Protein AF-A0A2H6GQE4-F1 (afdb_monomer)

Sequence (240 aa):
MAFDYALDNLGIHYINGFMGVHNRCFRPEVYDYDLYYPGQSVTGKVHRAEKVLKYYKMHGSLSWLSTKPDFSNTYGIKEIPLNNEFKASTDNELMIYPCVSKKSFALDLPYSELFRQFSQAINQPQSVLFCIGYSFYDEHINDIIKQALSIPSFTLFIVNYSSVIEKKSSIEELKALGDKRIIVLNQTDAEESTFTGFVSNVLPDLYEEEENESIIRTMQELYPKEDTETMNNNPEPEVQ

Nearest PDB structures (foldseek):
  8uae-assembly1_J  TM=7.235E-01  e=1.311E-11  Escherichia coli
  8uaf-assembly1_F  TM=7.138E-01  e=1.492E-11  Escherichia coli
  8sub-assembly1_C  TM=6.755E-01  e=2.351E-11  Escherichia coli
  8yhx-assembly1_L  TM=7.766E-01  e=2.597E-10  Staphylococcus aureus
  8uae-assembly1_B  TM=7.072E-01  e=1.448E-10  Escherichia coli

Secondary structure (DSSP, 8-state):
-HHHHHHHHTT-EEE-SEE-SSSEEE-GGGGG---B-TT--TTS-PPBPSSEEE---TT--TTEEE----SS-TT-EEE----TT----TT-EE-----GGGGGGGSSTTHHHHHHHHHHHHTSTT-EEEEES-----HHHHHHHHHHTTSTT-EEEEE---SS--TTSHHHHHHHT--TTEEE--TT-HHHHSHHHIIIIISPP-HHHHHHHHHHHHHHHHSPPP-TTS----PPPPP-

Solvent-accessible surface area (backbone atoms only — not comparable to full-atom values): 14656 Å² total; per-residue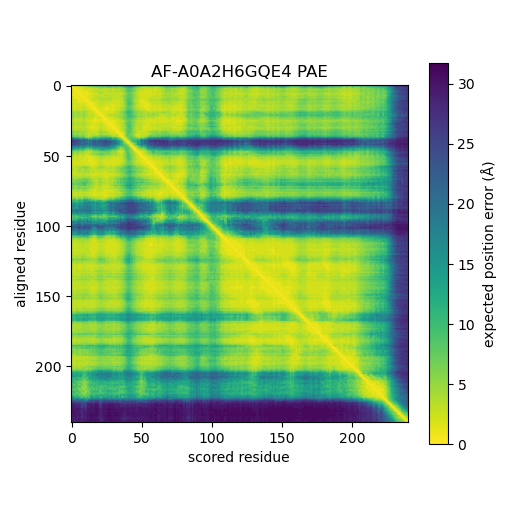 (Å²): 101,74,65,58,54,51,33,61,76,69,68,39,51,66,39,60,28,56,47,66,86,91,64,22,21,54,39,74,70,48,62,77,60,82,61,61,58,88,85,84,43,99,76,78,60,83,47,65,48,78,61,62,48,79,46,80,59,69,51,49,36,96,39,27,33,41,42,80,60,43,96,88,29,76,74,13,35,34,54,51,85,89,55,97,79,75,73,87,47,101,74,42,46,78,40,68,62,74,53,90,92,48,63,78,58,44,69,33,86,69,38,38,56,43,54,50,49,51,47,57,62,54,63,39,83,71,26,72,48,78,40,72,76,61,75,70,80,52,64,72,63,46,51,50,53,59,55,32,63,72,40,89,56,33,33,42,37,39,30,41,55,37,98,66,86,55,84,85,35,60,63,48,55,59,58,71,67,70,48,88,47,56,43,70,51,59,30,74,37,59,61,55,8,28,74,67,20,24,57,74,70,66,50,78,86,64,70,67,59,63,53,49,53,53,49,51,52,51,49,46,70,76,56,64,79,78,79,88,81,80,87,85,84,80,84,83,82,86,86,131

Mean predicted aligned error: 10.17 Å

Radius of gyration: 24.13 Å; Cα contacts (8 Å, |Δi|>4): 302; chains: 1; bounding box: 76×60×52 Å

Structure (mmCIF, N/CA/C/O backbone):
data_AF-A0A2H6GQE4-F1
#
_entry.id   AF-A0A2H6GQE4-F1
#
loop_
_atom_site.group_PDB
_atom_site.id
_atom_site.type_symbol
_atom_site.label_atom_id
_atom_site.label_alt_id
_atom_site.label_comp_id
_atom_site.label_asym_id
_atom_site.label_entity_id
_atom_site.label_seq_id
_atom_site.pdbx_PDB_ins_code
_atom_site.Cartn_x
_atom_site.Cartn_y
_atom_site.Cartn_z
_atom_site.occupancy
_atom_site.B_iso_or_equiv
_atom_site.auth_seq_id
_atom_site.auth_comp_id
_atom_site.auth_asym_id
_atom_site.auth_atom_id
_atom_site.pdbx_PDB_model_num
ATOM 1 N N . MET A 1 1 ? 12.208 -2.939 1.419 1.00 70.06 1 MET A N 1
ATOM 2 C CA . MET A 1 1 ? 13.288 -3.946 1.421 1.00 70.06 1 MET A CA 1
ATOM 3 C C . MET A 1 1 ? 12.828 -5.264 2.005 1.00 70.06 1 MET A C 1
ATOM 5 O O . MET A 1 1 ? 12.832 -6.224 1.263 1.00 70.06 1 MET A O 1
ATOM 9 N N . ALA A 1 2 ? 12.414 -5.337 3.277 1.00 83.19 2 ALA A N 1
ATOM 10 C CA . ALA A 1 2 ? 11.949 -6.605 3.859 1.00 83.19 2 ALA A CA 1
ATOM 11 C C . ALA A 1 2 ? 10.827 -7.257 3.029 1.00 83.19 2 ALA A C 1
ATOM 13 O O . ALA A 1 2 ? 10.927 -8.426 2.683 1.00 83.19 2 ALA A O 1
ATOM 14 N N . PHE A 1 3 ? 9.829 -6.464 2.622 1.00 88.69 3 PHE A N 1
ATOM 15 C CA . PHE A 1 3 ? 8.779 -6.933 1.721 1.00 88.69 3 PHE A CA 1
ATOM 16 C C . PHE A 1 3 ? 9.315 -7.319 0.340 1.00 88.69 3 PHE A C 1
ATOM 18 O O . PHE A 1 3 ? 8.985 -8.395 -0.119 1.00 88.69 3 PHE A O 1
ATOM 25 N N . ASP A 1 4 ? 10.177 -6.515 -0.295 1.00 87.62 4 ASP A N 1
ATOM 26 C CA . ASP A 1 4 ? 10.761 -6.862 -1.604 1.00 87.62 4 ASP A CA 1
ATOM 27 C C . ASP A 1 4 ? 11.439 -8.249 -1.572 1.00 87.62 4 ASP A C 1
ATOM 29 O O . ASP A 1 4 ? 11.095 -9.116 -2.366 1.00 87.62 4 ASP A O 1
ATOM 33 N N . TYR A 1 5 ? 12.304 -8.499 -0.579 1.00 88.44 5 TYR A N 1
ATOM 34 C CA . TYR A 1 5 ? 12.968 -9.797 -0.407 1.00 88.44 5 TYR A CA 1
ATOM 35 C C . TYR A 1 5 ? 11.995 -10.935 -0.088 1.00 88.44 5 TYR A C 1
ATOM 37 O O . TYR A 1 5 ? 12.178 -12.049 -0.569 1.00 88.44 5 TYR A O 1
ATOM 45 N N . ALA A 1 6 ? 10.968 -10.683 0.727 1.00 90.88 6 ALA A N 1
ATOM 46 C CA . ALA A 1 6 ? 9.956 -11.690 1.024 1.00 90.88 6 ALA A CA 1
ATOM 47 C C . ALA A 1 6 ? 9.161 -12.072 -0.234 1.00 90.88 6 ALA A C 1
ATOM 49 O O . ALA A 1 6 ? 8.945 -13.252 -0.480 1.00 90.88 6 ALA A O 1
ATOM 50 N N . LEU A 1 7 ? 8.776 -11.089 -1.053 1.00 91.38 7 LEU A N 1
ATOM 51 C CA . LEU A 1 7 ? 8.065 -11.322 -2.309 1.00 91.38 7 LEU A CA 1
ATOM 52 C C . LEU A 1 7 ? 8.925 -12.098 -3.309 1.00 91.38 7 LEU A C 1
ATOM 54 O O . LEU A 1 7 ? 8.426 -13.049 -3.907 1.00 91.38 7 LEU A O 1
ATOM 58 N N . ASP A 1 8 ? 10.210 -11.753 -3.422 1.00 88.38 8 ASP A N 1
ATOM 59 C CA . ASP A 1 8 ? 11.170 -12.491 -4.249 1.00 88.38 8 ASP A CA 1
ATOM 60 C C . ASP A 1 8 ? 11.311 -13.950 -3.781 1.00 88.38 8 ASP A C 1
ATOM 62 O O . ASP A 1 8 ? 11.215 -14.873 -4.591 1.00 88.38 8 ASP A O 1
ATOM 66 N N . ASN A 1 9 ? 11.468 -14.178 -2.473 1.00 89.25 9 ASN A N 1
ATOM 67 C CA . ASN A 1 9 ? 11.613 -15.522 -1.900 1.00 89.25 9 ASN A CA 1
ATOM 68 C C . ASN A 1 9 ? 10.347 -16.380 -2.048 1.00 89.25 9 ASN A C 1
ATOM 70 O O . ASN A 1 9 ? 10.445 -17.597 -2.182 1.00 89.25 9 ASN A O 1
ATOM 74 N N . LEU A 1 10 ? 9.168 -15.756 -2.026 1.00 88.62 10 LEU A N 1
ATOM 75 C CA . LEU A 1 10 ? 7.877 -16.426 -2.199 1.00 88.62 10 LEU A CA 1
ATOM 76 C C . LEU A 1 10 ? 7.487 -16.608 -3.677 1.00 88.62 10 LEU A C 1
ATOM 78 O O . LEU A 1 10 ? 6.444 -17.199 -3.965 1.00 88.62 10 LEU A O 1
ATOM 82 N N . GLY A 1 11 ? 8.293 -16.099 -4.616 1.00 89.31 11 GLY A N 1
ATOM 83 C CA . GLY A 1 11 ? 7.996 -16.145 -6.049 1.00 89.31 11 GLY A CA 1
ATOM 84 C C . GLY A 1 11 ? 6.765 -15.322 -6.439 1.00 89.31 11 GLY A C 1
ATOM 85 O O . GLY A 1 11 ? 6.084 -15.653 -7.408 1.00 89.31 11 GLY A O 1
ATOM 86 N N . ILE A 1 12 ? 6.449 -14.273 -5.677 1.00 91.19 12 ILE A N 1
ATOM 87 C CA . ILE A 1 12 ? 5.289 -13.417 -5.920 1.00 91.19 12 ILE A CA 1
ATOM 88 C C . ILE A 1 12 ? 5.647 -12.366 -6.970 1.00 91.19 12 ILE A C 1
ATOM 90 O O . ILE A 1 12 ? 6.560 -11.558 -6.800 1.00 91.19 12 ILE A O 1
ATOM 94 N N . HIS A 1 13 ? 4.867 -12.317 -8.044 1.00 90.75 13 HIS A N 1
ATOM 95 C CA . HIS A 1 13 ? 4.991 -11.292 -9.067 1.00 90.75 13 HIS A CA 1
ATOM 96 C C . HIS A 1 13 ? 4.400 -9.974 -8.572 1.00 90.75 13 HIS A C 1
ATOM 98 O O . HIS A 1 13 ? 3.183 -9.808 -8.502 1.00 90.75 13 HIS A O 1
ATOM 104 N N . TYR A 1 14 ? 5.252 -9.001 -8.260 1.00 92.12 14 TYR A N 1
ATOM 105 C CA . TYR A 1 14 ? 4.790 -7.695 -7.810 1.00 92.12 14 TYR A CA 1
ATOM 106 C C . TYR A 1 14 ? 4.987 -6.589 -8.852 1.00 92.12 14 TYR A C 1
ATOM 108 O O . TYR A 1 14 ? 6.031 -6.450 -9.491 1.00 92.12 14 TYR A O 1
ATOM 116 N N . ILE A 1 15 ? 3.958 -5.761 -8.996 1.00 93.50 15 ILE A N 1
ATOM 117 C CA . ILE A 1 15 ? 3.904 -4.610 -9.894 1.00 93.50 15 ILE A CA 1
ATOM 118 C C . ILE A 1 15 ? 4.129 -3.351 -9.054 1.00 93.50 15 ILE A C 1
ATOM 120 O O . ILE A 1 15 ? 3.230 -2.917 -8.336 1.00 93.50 15 ILE A O 1
ATOM 124 N N . ASN A 1 16 ? 5.330 -2.769 -9.124 1.00 92.62 16 ASN A N 1
ATOM 125 C CA . ASN A 1 16 ? 5.735 -1.613 -8.309 1.00 92.62 16 ASN A CA 1
ATOM 126 C C . ASN A 1 16 ? 5.945 -0.310 -9.100 1.00 92.62 16 ASN A C 1
ATOM 128 O O . ASN A 1 16 ? 6.636 0.594 -8.631 1.00 92.62 16 ASN A O 1
ATOM 132 N N . GLY A 1 17 ? 5.410 -0.228 -10.321 1.00 92.44 17 GLY A N 1
ATOM 133 C CA . GLY A 1 17 ? 5.542 0.956 -11.177 1.00 92.44 17 GLY A CA 1
ATOM 134 C C . GLY A 1 17 ? 6.897 1.105 -11.869 1.00 92.44 17 GLY A C 1
ATOM 135 O O . GLY A 1 17 ? 7.128 2.119 -12.520 1.00 92.44 17 GLY A O 1
ATOM 136 N N . PHE A 1 18 ? 7.795 0.121 -11.759 1.00 92.56 18 PHE A N 1
ATOM 137 C CA . PHE A 1 18 ? 9.045 0.082 -12.517 1.00 92.56 18 PHE A CA 1
ATOM 138 C C . PHE A 1 18 ? 9.014 -1.029 -13.560 1.00 92.56 18 PHE A C 1
ATOM 140 O O . PHE A 1 18 ? 8.629 -2.164 -13.277 1.00 92.56 18 PHE A O 1
ATOM 147 N N . MET A 1 19 ? 9.467 -0.705 -14.770 1.00 91.44 19 MET A N 1
ATOM 148 C CA . MET A 1 19 ? 9.554 -1.644 -15.885 1.00 91.44 19 MET A CA 1
ATOM 149 C C . MET A 1 19 ? 10.998 -1.848 -16.320 1.00 91.44 19 MET A C 1
ATOM 151 O O . MET A 1 19 ? 11.772 -0.896 -16.394 1.00 91.44 19 MET A O 1
ATOM 155 N N . GLY A 1 20 ? 11.321 -3.084 -16.689 1.00 88.00 20 GLY A N 1
ATOM 156 C CA . GLY A 1 20 ? 12.636 -3.487 -17.172 1.00 88.00 20 GLY A CA 1
ATOM 157 C C . GLY A 1 20 ? 13.266 -4.545 -16.273 1.00 88.00 20 GLY A C 1
ATOM 158 O O . GLY A 1 20 ? 12.878 -4.717 -15.120 1.00 88.00 20 GLY A O 1
ATOM 159 N N . VAL A 1 21 ? 14.238 -5.268 -16.823 1.00 86.31 21 VAL A N 1
ATOM 160 C CA . VAL A 1 21 ? 15.020 -6.261 -16.071 1.00 86.31 21 VAL A CA 1
ATOM 161 C C . VAL A 1 21 ? 16.349 -5.646 -15.637 1.00 86.31 21 VAL A C 1
ATOM 163 O O . VAL A 1 21 ? 16.636 -5.567 -14.451 1.00 86.31 21 VAL A O 1
ATOM 166 N N . HIS A 1 22 ? 17.125 -5.124 -16.590 1.00 82.88 22 HIS A N 1
ATOM 167 C CA . HIS A 1 22 ? 18.436 -4.523 -16.312 1.00 82.88 22 HIS A CA 1
ATOM 168 C C . HIS A 1 22 ? 18.373 -3.024 -16.009 1.00 82.88 22 HIS A C 1
ATOM 170 O O . HIS A 1 22 ? 19.146 -2.514 -15.208 1.00 82.88 22 HIS A O 1
ATOM 176 N N . ASN A 1 23 ? 17.454 -2.309 -16.659 1.00 85.56 23 ASN A N 1
ATOM 177 C CA . ASN A 1 23 ? 17.268 -0.872 -16.487 1.00 85.56 23 ASN A CA 1
ATOM 178 C C . ASN A 1 23 ? 15.821 -0.618 -16.064 1.00 85.56 23 ASN A C 1
ATOM 180 O O . ASN A 1 23 ? 14.958 -0.369 -16.907 1.00 85.56 23 ASN A O 1
ATOM 184 N N . ARG A 1 24 ? 15.557 -0.751 -14.761 1.00 91.12 24 ARG A N 1
ATOM 185 C CA . ARG A 1 24 ? 14.230 -0.548 -14.180 1.00 91.12 24 ARG A CA 1
ATOM 186 C C . ARG A 1 24 ? 13.923 0.943 -14.126 1.00 91.12 24 ARG A C 1
ATOM 188 O O . ARG A 1 24 ? 14.456 1.650 -13.276 1.00 91.12 24 ARG A O 1
ATOM 195 N N . CYS A 1 25 ? 13.085 1.423 -15.036 1.00 92.44 25 CYS A N 1
ATOM 196 C CA . CYS A 1 25 ? 12.665 2.825 -15.082 1.00 92.44 25 CYS A CA 1
ATOM 197 C C . CYS A 1 25 ? 11.218 2.952 -14.620 1.00 92.44 25 CYS A C 1
ATOM 199 O O . CYS A 1 25 ? 10.399 2.072 -14.903 1.00 92.44 25 CYS A O 1
ATOM 201 N N . PHE A 1 26 ? 10.906 4.046 -13.931 1.00 93.69 26 PHE A N 1
ATOM 202 C CA . PHE A 1 26 ? 9.542 4.336 -13.510 1.00 93.69 26 PHE A CA 1
ATOM 203 C C . PHE A 1 26 ? 8.644 4.512 -14.736 1.00 93.69 26 PHE A C 1
ATOM 205 O O . PHE A 1 26 ? 8.991 5.241 -15.667 1.00 93.69 26 PHE A O 1
ATOM 212 N N . ARG A 1 27 ? 7.506 3.823 -14.740 1.00 92.81 27 ARG A N 1
ATOM 213 C CA . ARG A 1 27 ? 6.456 3.896 -15.757 1.00 92.81 27 ARG A CA 1
ATOM 214 C C . ARG A 1 27 ? 5.109 3.717 -15.053 1.00 92.81 27 ARG A C 1
ATOM 216 O O . ARG A 1 27 ? 4.787 2.587 -14.678 1.00 92.81 27 ARG A O 1
ATOM 223 N N . PRO A 1 28 ? 4.342 4.792 -14.811 1.00 91.06 28 PRO A N 1
ATOM 224 C CA . PRO A 1 28 ? 3.106 4.704 -14.036 1.00 91.06 28 PRO A CA 1
ATOM 225 C C . PRO A 1 28 ? 2.058 3.788 -14.684 1.00 91.06 28 PRO A C 1
ATOM 227 O O . PRO A 1 28 ? 1.270 3.173 -13.971 1.00 91.06 28 PRO A O 1
ATOM 230 N N . GLU A 1 29 ? 2.096 3.618 -16.007 1.00 91.12 29 GLU A N 1
ATOM 231 C CA . GLU A 1 29 ? 1.190 2.751 -16.773 1.00 91.12 29 GLU A CA 1
ATOM 232 C C . GLU A 1 29 ? 1.299 1.278 -16.360 1.00 91.12 29 GLU A C 1
ATOM 234 O O . GLU A 1 29 ? 0.359 0.504 -16.513 1.00 91.12 29 GLU A O 1
ATOM 239 N N . VAL A 1 30 ? 2.442 0.881 -15.795 1.00 91.94 30 VAL A N 1
ATOM 240 C CA . VAL A 1 30 ? 2.685 -0.487 -15.326 1.00 91.94 30 VAL A CA 1
ATOM 241 C C . VAL A 1 30 ? 1.725 -0.872 -14.205 1.00 91.94 30 VAL A C 1
ATOM 243 O O . VAL A 1 30 ? 1.381 -2.044 -14.091 1.00 91.94 30 VAL A O 1
ATOM 246 N N . TYR A 1 31 ? 1.242 0.084 -13.406 1.00 91.75 31 TYR A N 1
ATOM 247 C CA . TYR A 1 31 ? 0.248 -0.194 -12.365 1.00 91.75 31 TYR A CA 1
ATOM 248 C C . TYR A 1 31 ? -1.106 -0.648 -12.918 1.00 91.75 31 TYR A C 1
ATOM 250 O O . TYR A 1 31 ? -1.869 -1.291 -12.193 1.00 91.75 31 TYR A O 1
ATOM 258 N N . ASP A 1 32 ? -1.397 -0.375 -14.190 1.00 89.56 32 ASP A N 1
ATOM 259 C CA . ASP A 1 32 ? -2.618 -0.827 -14.857 1.00 89.56 32 ASP A CA 1
ATOM 260 C C . ASP A 1 32 ? -2.468 -2.230 -15.467 1.00 89.56 32 ASP A C 1
ATOM 262 O O . ASP A 1 32 ? -3.458 -2.828 -15.892 1.00 89.56 32 ASP A O 1
ATOM 266 N N . TYR A 1 33 ? -1.253 -2.789 -15.481 1.00 90.00 33 TYR A N 1
ATOM 267 C CA . TYR A 1 33 ? -1.016 -4.145 -15.964 1.00 90.00 33 TYR A CA 1
ATOM 268 C C . TYR A 1 33 ? -1.550 -5.194 -14.989 1.00 90.00 33 TYR A C 1
ATOM 270 O O . TYR A 1 33 ? -1.648 -4.987 -13.777 1.00 90.00 33 TYR A O 1
ATOM 278 N N . ASP A 1 34 ? -1.895 -6.342 -15.559 1.00 87.12 34 ASP A N 1
ATOM 279 C CA . ASP A 1 34 ? -2.361 -7.524 -14.849 1.00 87.12 34 ASP A CA 1
ATOM 280 C C . ASP A 1 34 ? -1.905 -8.763 -15.637 1.00 87.12 34 ASP A C 1
ATOM 282 O O . ASP A 1 34 ? -1.749 -8.700 -16.863 1.00 87.12 34 ASP A O 1
ATOM 286 N N . LEU A 1 35 ? -1.628 -9.865 -14.942 1.00 86.94 35 LEU A N 1
ATOM 287 C CA . LEU A 1 35 ? -1.103 -11.084 -15.554 1.00 86.94 35 LEU A CA 1
ATOM 288 C C . LEU A 1 35 ? -2.213 -12.123 -15.672 1.00 86.94 35 LEU A C 1
ATOM 290 O O . LEU A 1 35 ? -2.957 -12.386 -14.729 1.00 86.94 35 LEU A O 1
ATOM 294 N N . TYR A 1 36 ? -2.294 -12.753 -16.839 1.00 86.25 36 TYR A N 1
ATOM 295 C CA . TYR A 1 36 ? -3.305 -13.755 -17.148 1.00 86.25 36 TYR A CA 1
ATOM 296 C C . TYR A 1 36 ? -2.667 -14.956 -17.837 1.00 86.25 36 TYR A C 1
ATOM 298 O O . TYR A 1 36 ? -1.741 -14.798 -18.635 1.00 86.25 36 TYR A O 1
ATOM 306 N N . TYR A 1 37 ? -3.196 -16.153 -17.580 1.00 80.88 37 TYR A N 1
ATOM 307 C CA . TYR A 1 37 ? -2.781 -17.347 -18.308 1.00 80.88 37 TYR A CA 1
ATOM 308 C C . TYR A 1 37 ? -3.336 -17.307 -19.739 1.00 80.88 37 TYR A C 1
ATOM 310 O O . TYR A 1 37 ? -4.558 -17.214 -19.925 1.00 80.88 37 TYR A O 1
ATOM 318 N N . PRO A 1 38 ? -2.481 -17.395 -20.773 1.00 72.69 38 PRO A N 1
ATOM 319 C CA . PRO A 1 38 ? -2.957 -17.443 -22.145 1.00 72.69 38 PRO A CA 1
ATOM 320 C C . PRO A 1 38 ? -3.707 -18.763 -22.402 1.00 72.69 38 PRO A C 1
ATOM 322 O O . PRO A 1 38 ? -3.158 -19.844 -22.218 1.00 72.69 38 PRO A O 1
ATOM 325 N N . GLY A 1 39 ? -4.955 -18.683 -22.880 1.00 62.59 39 GLY A N 1
ATOM 326 C CA . GLY A 1 39 ? -5.551 -19.762 -23.681 1.00 62.59 39 GLY A CA 1
ATOM 327 C C . GLY A 1 39 ? -6.350 -20.880 -22.994 1.00 62.59 39 GLY A C 1
ATOM 328 O O . GLY A 1 39 ? -6.500 -21.928 -23.610 1.00 62.59 39 GLY A O 1
ATOM 329 N N . GLN A 1 40 ? -6.935 -20.695 -21.804 1.00 55.12 40 GLN A N 1
ATOM 330 C CA . GLN A 1 40 ? -7.864 -21.702 -21.232 1.00 55.12 40 GLN A CA 1
ATOM 331 C C . GLN A 1 40 ? -9.362 -21.412 -21.416 1.00 55.12 40 GLN A C 1
ATOM 333 O O . GLN A 1 40 ? -10.199 -22.173 -20.940 1.00 55.12 40 GLN A O 1
ATOM 338 N N . SER A 1 41 ? -9.743 -20.356 -22.139 1.00 54.81 41 SER A N 1
ATOM 339 C CA . SER A 1 41 ? -11.161 -20.027 -22.312 1.00 54.81 41 SER A CA 1
ATOM 340 C C . SER A 1 41 ? -11.598 -19.973 -23.764 1.00 54.81 41 SER A C 1
ATOM 342 O O . SER A 1 41 ? -11.587 -18.928 -24.404 1.00 54.81 41 SER A O 1
ATOM 344 N N . VAL A 1 42 ? -12.147 -21.096 -24.223 1.00 58.50 42 VAL A N 1
ATOM 345 C CA . VAL A 1 42 ? -13.166 -21.115 -25.288 1.00 58.50 42 VAL A CA 1
ATOM 346 C C . VAL A 1 42 ? -14.454 -20.394 -24.826 1.00 58.50 42 VAL A C 1
ATOM 348 O O . VAL A 1 42 ? -15.327 -20.089 -25.628 1.00 58.50 42 VAL A O 1
ATOM 351 N N . THR A 1 43 ? -14.560 -20.094 -23.522 1.00 61.91 43 THR A N 1
ATOM 352 C CA . THR A 1 43 ? -15.745 -19.573 -22.822 1.00 61.91 43 THR A CA 1
ATOM 353 C C . THR A 1 43 ? -15.643 -18.113 -22.356 1.00 61.91 43 THR A C 1
ATOM 355 O O . THR A 1 43 ? -16.484 -17.669 -21.579 1.00 61.91 43 THR A O 1
ATOM 358 N N . GLY A 1 44 ? -14.618 -17.356 -22.765 1.00 62.03 44 GLY A N 1
ATOM 359 C CA . GLY A 1 44 ? -14.471 -15.936 -22.395 1.00 62.03 44 GLY A CA 1
ATOM 360 C C . GLY A 1 44 ? -14.166 -15.648 -20.913 1.00 62.03 44 GLY A C 1
ATOM 361 O O . GLY A 1 44 ? -14.221 -14.495 -20.497 1.00 62.03 44 GLY A O 1
ATOM 362 N N . LYS A 1 45 ? -13.828 -16.662 -20.103 1.00 63.12 45 LYS A N 1
ATOM 363 C CA . LYS A 1 45 ? -13.370 -16.492 -18.713 1.00 63.12 45 LYS A CA 1
ATOM 364 C C . LYS A 1 45 ? -11.851 -16.350 -18.674 1.00 63.12 45 LYS A C 1
ATOM 366 O O . LYS A 1 45 ? -11.127 -17.310 -18.927 1.00 63.12 45 LYS A O 1
ATOM 371 N N . VAL A 1 46 ? -11.362 -15.156 -18.369 1.00 68.12 46 VAL A N 1
ATOM 372 C CA . VAL A 1 46 ? -9.923 -14.917 -18.236 1.00 68.12 46 VAL A CA 1
ATOM 373 C C . VAL A 1 46 ? -9.459 -15.411 -16.863 1.00 68.12 46 VAL A C 1
ATOM 375 O O . VAL A 1 46 ? -10.002 -14.993 -15.843 1.00 68.12 46 VAL A O 1
ATOM 378 N N . HIS A 1 47 ? -8.471 -16.307 -16.840 1.00 77.44 47 HIS A N 1
ATOM 379 C CA . HIS A 1 47 ? -7.836 -16.770 -15.606 1.00 77.44 47 HIS A CA 1
ATOM 380 C C . HIS A 1 47 ? -6.652 -15.859 -15.289 1.00 77.44 47 HIS A C 1
ATOM 382 O O . HIS A 1 47 ? -5.706 -15.780 -16.077 1.00 77.44 47 HIS A O 1
ATOM 388 N N . ARG A 1 48 ? -6.728 -15.145 -14.162 1.00 80.88 48 ARG A N 1
ATOM 389 C CA . ARG A 1 48 ? -5.604 -14.355 -13.644 1.00 80.88 48 ARG A CA 1
ATOM 390 C C . ARG A 1 48 ? -4.496 -15.280 -13.166 1.00 80.88 48 ARG A C 1
ATOM 392 O O . ARG A 1 48 ? -4.786 -16.363 -12.664 1.00 80.88 48 ARG A O 1
ATOM 399 N N . ALA A 1 49 ? -3.256 -14.848 -13.353 1.00 85.31 49 ALA A N 1
ATOM 400 C CA . ALA A 1 49 ? -2.111 -15.517 -12.768 1.00 85.31 49 ALA A CA 1
ATOM 401 C C . ALA A 1 49 ? -2.198 -15.449 -11.240 1.00 85.31 49 ALA A C 1
ATOM 403 O O . ALA A 1 49 ? -2.602 -14.432 -10.671 1.00 85.31 49 ALA A O 1
ATOM 404 N N . GLU A 1 50 ? -1.843 -16.550 -10.589 1.00 84.81 50 GLU A N 1
ATOM 405 C CA . GLU A 1 50 ? -1.759 -16.612 -9.134 1.00 84.81 50 GLU A CA 1
ATOM 406 C C . GLU A 1 50 ? -0.516 -15.856 -8.644 1.00 84.81 50 GLU A C 1
ATOM 408 O O . GLU A 1 50 ? 0.419 -15.613 -9.411 1.00 84.81 50 GLU A O 1
ATOM 413 N N . LYS A 1 51 ? -0.509 -15.468 -7.362 1.00 88.12 51 LYS A N 1
ATOM 414 C CA . LYS A 1 51 ? 0.626 -14.783 -6.714 1.00 88.12 51 LYS A CA 1
ATOM 415 C C . LYS A 1 51 ? 1.063 -13.505 -7.441 1.00 88.12 51 LYS A C 1
ATOM 417 O O . LYS A 1 51 ? 2.252 -13.250 -7.614 1.00 88.12 51 LYS A O 1
ATOM 422 N N . VAL A 1 52 ? 0.094 -12.679 -7.842 1.00 91.44 52 VAL A N 1
ATOM 423 C CA . VAL A 1 52 ? 0.335 -11.346 -8.413 1.00 91.44 52 VAL A CA 1
ATOM 4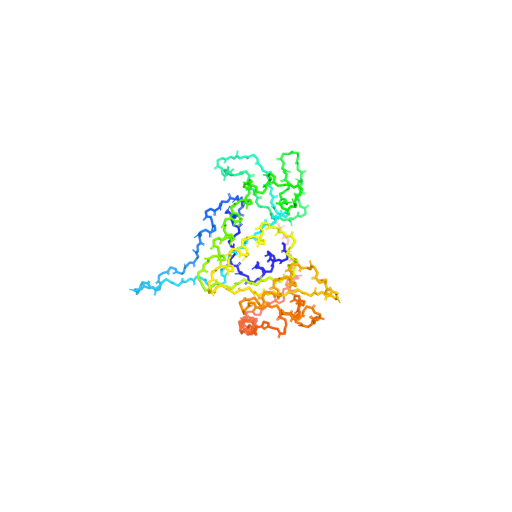24 C C . VAL A 1 52 ? -0.181 -10.275 -7.461 1.00 91.44 52 VAL A C 1
ATOM 426 O O . VAL A 1 52 ? -1.329 -10.338 -7.023 1.00 91.44 52 VAL A O 1
ATOM 429 N N . LEU A 1 53 ? 0.634 -9.261 -7.166 1.00 92.88 53 LEU A N 1
ATOM 430 C CA . LEU A 1 53 ? 0.206 -8.120 -6.354 1.00 92.88 53 LEU A CA 1
ATOM 431 C C . LEU A 1 53 ? 0.661 -6.782 -6.927 1.00 92.88 53 LEU A C 1
ATOM 433 O O . LEU A 1 53 ? 1.668 -6.680 -7.624 1.00 92.88 53 LEU A O 1
ATOM 437 N N . LYS A 1 54 ? -0.069 -5.720 -6.589 1.00 93.44 54 LYS A N 1
ATOM 438 C CA . LYS A 1 54 ? 0.355 -4.343 -6.858 1.00 93.44 54 LYS A CA 1
ATOM 439 C C . LYS A 1 54 ? 1.009 -3.783 -5.601 1.00 93.44 54 LYS A C 1
ATOM 441 O O . LYS A 1 54 ? 0.386 -3.758 -4.543 1.00 93.44 54 LYS A O 1
ATOM 446 N N . TYR A 1 55 ? 2.263 -3.358 -5.715 1.00 93.75 55 TYR A N 1
ATOM 447 C CA . TYR A 1 55 ? 3.078 -2.923 -4.586 1.00 93.75 55 TYR A CA 1
ATOM 448 C C . TYR A 1 55 ? 3.401 -1.435 -4.672 1.00 93.75 55 TYR A C 1
ATOM 450 O O . TYR A 1 55 ? 4.291 -1.012 -5.409 1.00 93.75 55 TYR A O 1
ATOM 458 N N . TYR A 1 56 ? 2.697 -0.633 -3.880 1.00 92.81 56 TYR A N 1
ATOM 459 C CA . TYR A 1 56 ? 2.868 0.816 -3.860 1.00 92.81 56 TYR A CA 1
ATOM 460 C C . TYR A 1 56 ? 3.795 1.239 -2.724 1.00 92.81 56 TYR A C 1
ATOM 462 O O . TYR A 1 56 ? 3.441 1.175 -1.547 1.00 92.81 56 TYR A O 1
ATOM 470 N N . LYS A 1 57 ? 4.984 1.734 -3.070 1.00 91.56 57 LYS A N 1
ATOM 471 C CA . LYS A 1 57 ? 5.922 2.315 -2.102 1.00 91.56 57 LYS A CA 1
ATOM 472 C C . LYS A 1 57 ? 5.597 3.798 -1.904 1.00 91.56 57 LYS A C 1
ATOM 474 O O . LYS A 1 57 ? 6.334 4.655 -2.376 1.00 91.56 57 LYS A O 1
ATOM 479 N N . MET A 1 58 ? 4.479 4.095 -1.235 1.00 87.94 58 MET A N 1
ATOM 480 C CA . MET A 1 58 ? 3.929 5.458 -1.072 1.00 87.94 58 MET A CA 1
ATOM 481 C C . MET A 1 58 ? 4.957 6.483 -0.581 1.00 87.94 58 MET A C 1
ATOM 483 O O . MET A 1 58 ? 4.919 7.634 -1.008 1.00 87.94 58 MET A O 1
ATOM 487 N N . HIS A 1 59 ? 5.897 6.052 0.275 1.00 83.94 59 HIS A N 1
ATOM 488 C CA . HIS A 1 59 ? 6.955 6.914 0.802 1.00 83.94 59 HIS A CA 1
ATOM 489 C C . HIS A 1 59 ? 8.294 6.872 0.035 1.00 83.94 59 HIS A C 1
ATOM 491 O O . HIS A 1 59 ? 9.307 7.420 0.476 1.00 83.94 59 HIS A O 1
ATOM 497 N N . GLY A 1 60 ? 8.311 6.239 -1.130 1.00 86.81 60 GLY A N 1
ATOM 498 C CA . GLY A 1 60 ? 9.520 6.012 -1.901 1.00 86.81 60 GLY A CA 1
ATOM 499 C C . GLY A 1 60 ? 10.329 4.823 -1.407 1.00 86.81 60 GLY A C 1
ATOM 500 O O . GLY A 1 60 ? 9.856 3.976 -0.641 1.00 86.81 60 GLY A O 1
ATOM 501 N N . SER A 1 61 ? 11.562 4.720 -1.893 1.00 86.62 61 SER A N 1
ATOM 502 C CA . SER A 1 61 ? 12.439 3.608 -1.558 1.00 86.62 61 SER A CA 1
ATOM 503 C C . SER A 1 61 ? 13.898 4.012 -1.594 1.00 86.62 61 SER A C 1
ATOM 505 O O . SER A 1 61 ? 14.321 4.797 -2.432 1.00 86.62 61 SER A O 1
ATOM 507 N N . LEU A 1 62 ? 14.699 3.364 -0.752 1.00 83.94 62 LEU A N 1
ATOM 508 C CA . LEU A 1 62 ? 16.158 3.441 -0.834 1.00 83.94 62 LEU A CA 1
ATOM 509 C C . LEU A 1 62 ? 16.700 2.903 -2.166 1.00 83.94 62 LEU A C 1
ATOM 511 O O . LEU A 1 62 ? 17.846 3.158 -2.503 1.00 83.94 62 LEU A O 1
ATOM 515 N N . SER A 1 63 ? 15.903 2.147 -2.923 1.00 86.12 63 SER A N 1
ATOM 516 C CA . SER A 1 63 ? 16.286 1.666 -4.248 1.00 86.12 63 SER A CA 1
ATOM 517 C C . SER A 1 63 ? 16.062 2.698 -5.356 1.00 86.12 63 SER A C 1
ATOM 519 O O . SER A 1 63 ? 16.431 2.432 -6.496 1.00 86.12 63 SER A O 1
ATOM 521 N N . TRP A 1 64 ? 15.432 3.845 -5.082 1.00 89.62 64 TRP A N 1
ATOM 522 C CA . TRP A 1 64 ? 15.034 4.798 -6.119 1.00 89.62 64 TRP A CA 1
ATOM 523 C C . TRP A 1 64 ? 16.073 5.897 -6.319 1.00 89.62 64 TRP A C 1
ATOM 525 O O . TRP A 1 64 ? 16.542 6.511 -5.361 1.00 89.62 64 TRP A O 1
ATOM 535 N N . LEU A 1 65 ? 16.386 6.180 -7.581 1.00 87.69 65 LEU A N 1
ATOM 536 C CA . LEU A 1 65 ? 17.321 7.215 -8.001 1.00 87.69 65 LEU A CA 1
ATOM 537 C C . LEU A 1 65 ? 16.666 8.182 -8.975 1.00 87.69 65 LEU A C 1
ATOM 539 O O . LEU A 1 65 ? 16.106 7.767 -9.992 1.00 87.69 65 LEU A O 1
ATOM 543 N N . SER A 1 66 ? 16.832 9.467 -8.689 1.00 86.94 66 SER A N 1
ATOM 544 C CA . SER A 1 66 ? 16.591 10.547 -9.632 1.00 86.94 66 SER A CA 1
ATOM 545 C C . SER A 1 66 ? 17.793 10.669 -10.564 1.00 86.94 66 SER A C 1
ATOM 547 O O . SER A 1 66 ? 18.945 10.668 -10.131 1.00 86.94 66 SER A O 1
ATOM 549 N N . THR A 1 67 ? 17.513 10.741 -11.855 1.00 85.00 67 THR A N 1
ATOM 550 C CA . THR A 1 67 ? 18.453 10.778 -12.974 1.00 85.00 67 THR A CA 1
ATOM 551 C C . THR A 1 67 ? 17.930 11.762 -14.017 1.00 85.00 67 THR A C 1
ATOM 553 O O . THR A 1 67 ? 16.743 12.092 -14.047 1.00 85.00 67 THR A O 1
ATOM 556 N N . LYS A 1 68 ? 18.800 12.239 -14.910 1.00 85.38 68 LYS A N 1
ATOM 557 C CA . LYS A 1 68 ? 18.366 13.118 -16.005 1.00 85.38 68 LYS A CA 1
ATOM 558 C C . LYS A 1 68 ? 17.441 12.337 -16.954 1.00 85.38 68 LYS A C 1
ATOM 560 O O . LYS A 1 68 ? 17.829 11.244 -17.372 1.00 85.38 68 LYS A O 1
ATOM 565 N N . PRO A 1 69 ? 16.252 12.866 -17.300 1.00 88.44 69 PRO A N 1
ATOM 566 C CA . PRO A 1 69 ? 15.364 12.210 -18.249 1.00 88.44 69 PRO A CA 1
ATOM 567 C C . PRO A 1 69 ? 16.034 11.972 -19.606 1.00 88.44 69 PRO A C 1
ATOM 569 O O . PRO A 1 69 ? 16.709 12.854 -20.141 1.00 88.44 69 PRO A O 1
ATOM 572 N N . ASP A 1 70 ? 15.815 10.789 -20.173 1.00 88.38 70 ASP A N 1
ATOM 573 C CA . ASP A 1 70 ? 16.298 10.400 -21.499 1.00 88.38 70 ASP A CA 1
ATOM 574 C C . ASP A 1 70 ? 15.226 9.596 -22.262 1.00 88.38 70 ASP A C 1
ATOM 576 O O . ASP A 1 70 ? 14.140 9.333 -21.743 1.00 88.38 70 ASP A O 1
ATOM 580 N N . PHE A 1 71 ? 15.506 9.205 -23.511 1.00 86.19 71 PHE A N 1
ATOM 581 C CA . PHE A 1 71 ? 14.556 8.449 -24.343 1.00 86.19 71 PHE A CA 1
ATOM 582 C C . PHE A 1 71 ? 14.099 7.127 -23.695 1.00 86.19 71 PHE A C 1
ATOM 584 O O . PHE A 1 71 ? 12.957 6.705 -23.865 1.00 86.19 71 PHE A O 1
ATOM 591 N N . SER A 1 72 ? 14.981 6.466 -22.944 1.00 84.62 72 SER A N 1
ATOM 592 C CA . SER A 1 72 ? 14.683 5.221 -22.235 1.00 84.62 72 SER A CA 1
ATOM 593 C C . SER A 1 72 ? 14.022 5.455 -20.872 1.00 84.62 72 SER A C 1
ATOM 595 O O . SER A 1 72 ? 13.230 4.621 -20.433 1.00 84.62 72 SER A O 1
ATOM 597 N N . ASN A 1 73 ? 14.297 6.592 -20.231 1.00 87.81 73 ASN A N 1
ATOM 598 C CA . ASN A 1 73 ? 13.811 6.983 -18.915 1.00 87.81 73 ASN A CA 1
ATOM 599 C C . ASN A 1 73 ? 13.148 8.367 -18.960 1.00 87.81 73 ASN A C 1
ATOM 601 O O . ASN A 1 73 ? 13.718 9.367 -18.522 1.00 87.81 73 ASN A O 1
ATOM 605 N N . THR A 1 74 ? 11.924 8.412 -19.476 1.00 87.00 74 THR A N 1
ATOM 606 C CA . THR A 1 74 ? 11.161 9.652 -19.690 1.00 87.00 74 THR A CA 1
ATOM 607 C C . THR A 1 74 ? 10.905 10.440 -18.410 1.00 87.00 74 THR A C 1
ATOM 609 O O . THR A 1 74 ? 10.827 11.663 -18.451 1.00 87.00 74 THR A O 1
ATOM 612 N N . TYR A 1 75 ? 10.787 9.747 -17.278 1.00 87.75 75 TYR A N 1
ATOM 613 C CA . TYR A 1 75 ? 10.510 10.357 -15.979 1.00 87.75 75 TYR A CA 1
ATOM 614 C C . TYR A 1 75 ? 11.770 10.653 -15.167 1.00 87.75 75 TYR A C 1
ATOM 616 O O . TYR A 1 75 ? 11.675 11.266 -14.111 1.00 87.75 75 TYR A O 1
ATOM 624 N N . GLY A 1 76 ? 12.946 10.220 -15.629 1.00 89.19 76 GLY A N 1
ATOM 625 C CA . GLY A 1 76 ? 14.189 10.419 -14.892 1.00 89.19 76 GLY A CA 1
ATOM 626 C C . GLY A 1 76 ? 14.282 9.603 -13.599 1.00 89.19 76 GLY A C 1
ATOM 627 O O . GLY A 1 76 ? 15.158 9.868 -12.794 1.00 89.19 76 GLY A O 1
ATOM 628 N N . ILE A 1 77 ? 13.455 8.578 -13.380 1.00 90.19 77 ILE A N 1
ATOM 629 C CA . ILE A 1 77 ? 13.448 7.811 -12.121 1.00 90.19 77 ILE A CA 1
ATOM 630 C C . ILE A 1 77 ? 13.808 6.353 -12.399 1.00 90.19 77 ILE A C 1
ATOM 632 O O . ILE A 1 77 ? 13.190 5.706 -13.248 1.00 90.19 77 ILE A O 1
ATOM 636 N N . LYS A 1 78 ? 14.796 5.821 -11.676 1.00 89.81 78 LYS A N 1
ATOM 637 C CA . LYS A 1 78 ? 15.243 4.426 -11.796 1.00 89.81 78 LYS A CA 1
ATOM 638 C C . LYS A 1 78 ? 15.195 3.696 -10.466 1.00 89.81 78 LYS A C 1
ATOM 640 O O . LYS A 1 78 ? 15.425 4.296 -9.424 1.00 89.81 78 LYS A O 1
ATOM 645 N N . GLU A 1 79 ? 14.933 2.397 -10.520 1.00 89.50 79 GLU A N 1
ATOM 646 C CA . GLU A 1 79 ? 15.073 1.494 -9.381 1.00 89.50 79 GLU A CA 1
ATOM 647 C C . GLU A 1 79 ? 16.342 0.658 -9.558 1.00 89.50 79 GLU A C 1
ATOM 649 O O . GLU A 1 79 ? 16.562 0.057 -10.609 1.00 89.50 79 GLU A O 1
ATOM 654 N N . ILE A 1 80 ? 17.183 0.622 -8.533 1.00 85.94 80 ILE A N 1
ATOM 655 C CA . ILE A 1 80 ? 18.418 -0.157 -8.521 1.00 85.94 80 ILE A CA 1
ATOM 656 C C . ILE A 1 80 ? 18.402 -1.197 -7.397 1.00 85.94 80 ILE A C 1
ATOM 658 O O . ILE A 1 80 ? 17.861 -0.936 -6.318 1.00 85.94 80 ILE A O 1
ATOM 662 N N . PRO A 1 81 ? 19.015 -2.372 -7.608 1.00 79.44 81 PRO A N 1
ATOM 663 C CA . PRO A 1 81 ? 19.259 -3.296 -6.515 1.00 79.44 81 PRO A CA 1
ATOM 664 C C . PRO A 1 81 ? 20.251 -2.660 -5.536 1.00 79.44 81 PRO A C 1
ATOM 666 O O . PRO A 1 81 ? 21.295 -2.141 -5.928 1.00 79.44 81 PRO A O 1
ATOM 669 N N . LEU A 1 82 ? 19.923 -2.707 -4.248 1.00 70.44 82 LEU A N 1
ATOM 670 C CA . LEU A 1 82 ? 20.818 -2.272 -3.180 1.00 70.44 82 LEU A CA 1
ATOM 671 C C . LEU A 1 82 ? 21.850 -3.376 -2.934 1.00 70.44 82 LEU A C 1
ATOM 673 O O . LEU A 1 82 ? 21.652 -4.247 -2.091 1.00 70.44 82 LEU A O 1
ATOM 677 N N . ASN A 1 83 ? 22.931 -3.361 -3.709 1.00 69.25 83 ASN A N 1
ATOM 678 C CA . ASN A 1 83 ? 24.120 -4.175 -3.477 1.00 69.25 83 ASN A CA 1
ATOM 679 C C . ASN A 1 83 ? 25.276 -3.297 -2.956 1.00 69.25 83 ASN A C 1
ATOM 681 O O . ASN A 1 83 ? 25.205 -2.066 -2.974 1.00 69.25 83 ASN A O 1
ATOM 685 N N . ASN A 1 84 ? 26.362 -3.925 -2.494 1.00 55.12 84 ASN A N 1
ATOM 686 C CA . ASN A 1 84 ? 27.523 -3.224 -1.920 1.00 55.12 84 ASN A CA 1
ATOM 687 C C . ASN A 1 84 ? 28.260 -2.284 -2.903 1.00 55.12 84 ASN A C 1
ATOM 689 O O . ASN A 1 84 ? 29.203 -1.607 -2.497 1.00 55.12 84 ASN A O 1
ATOM 693 N N . GLU A 1 85 ? 27.863 -2.225 -4.177 1.00 59.06 85 GLU A N 1
ATOM 694 C CA . GLU A 1 85 ? 28.527 -1.422 -5.211 1.00 59.06 85 GLU A CA 1
ATOM 695 C C . GLU A 1 85 ? 27.860 -0.062 -5.465 1.00 59.06 85 GLU A C 1
ATOM 697 O O . GLU A 1 85 ? 28.328 0.709 -6.308 1.00 59.06 85 GLU A O 1
ATOM 702 N N . PHE A 1 86 ? 26.794 0.279 -4.734 1.00 61.06 86 PHE A N 1
ATOM 703 C CA . PHE A 1 86 ? 26.118 1.555 -4.931 1.00 61.06 86 PHE A CA 1
ATOM 704 C C . PHE A 1 86 ? 27.001 2.750 -4.522 1.00 61.06 86 PHE A C 1
ATOM 706 O O . PHE A 1 86 ? 27.283 2.974 -3.345 1.00 61.06 86 PHE A O 1
ATOM 713 N N . LYS A 1 87 ? 27.402 3.563 -5.509 1.00 58.09 87 LYS A N 1
ATOM 714 C CA . LYS A 1 87 ? 28.073 4.854 -5.306 1.00 58.09 87 LYS A CA 1
ATOM 715 C C . LYS A 1 87 ? 27.116 5.988 -5.654 1.00 58.09 87 LYS A C 1
ATOM 717 O O . LYS A 1 87 ? 26.839 6.226 -6.829 1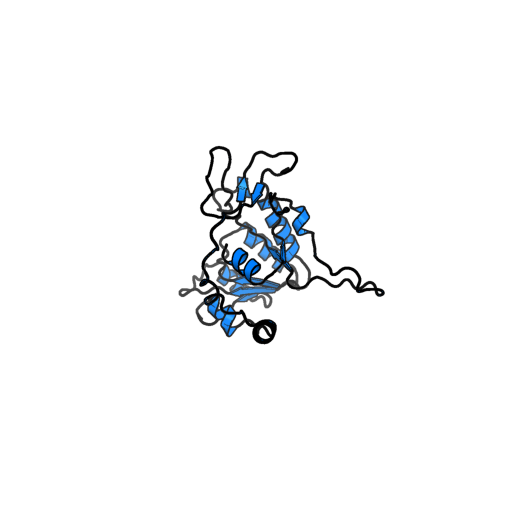.00 58.09 87 LYS A O 1
ATOM 722 N N . ALA A 1 88 ? 26.650 6.711 -4.638 1.00 56.69 88 ALA A N 1
ATOM 723 C CA . ALA A 1 8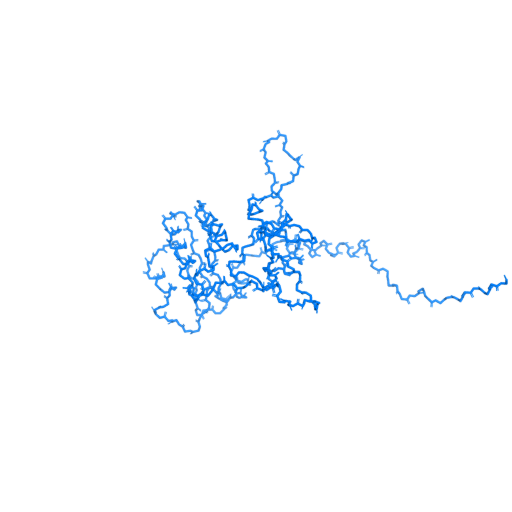8 ? 25.993 7.996 -4.844 1.00 56.69 88 ALA A CA 1
ATOM 724 C C . ALA A 1 88 ? 26.980 8.950 -5.543 1.00 56.69 88 ALA A C 1
ATOM 726 O O . ALA A 1 88 ? 28.095 9.162 -5.062 1.00 56.69 88 ALA A O 1
ATOM 727 N N . SER A 1 89 ? 26.594 9.478 -6.701 1.00 59.91 89 SER A N 1
ATOM 728 C CA . SER A 1 89 ? 27.365 10.464 -7.462 1.00 59.91 89 SER A CA 1
ATOM 729 C C . SER A 1 89 ? 26.639 11.808 -7.444 1.00 59.91 89 SER A C 1
ATOM 731 O O . SER A 1 89 ? 25.453 11.876 -7.140 1.00 59.91 89 SER A O 1
ATOM 733 N N . THR A 1 90 ? 27.334 12.887 -7.802 1.00 56.72 90 THR A N 1
ATOM 734 C CA . THR A 1 90 ? 26.771 14.249 -7.833 1.00 56.72 90 THR A CA 1
ATOM 735 C C . THR A 1 90 ? 25.584 14.405 -8.799 1.00 56.72 90 THR A C 1
ATOM 737 O O . THR A 1 90 ? 24.825 15.358 -8.672 1.00 56.72 90 THR A O 1
ATOM 740 N N . ASP A 1 91 ? 25.418 13.482 -9.754 1.00 59.16 91 ASP A N 1
ATOM 741 C CA . ASP A 1 91 ? 24.337 13.490 -10.751 1.00 59.16 91 ASP A CA 1
ATOM 742 C C . ASP A 1 91 ? 23.132 12.598 -10.379 1.00 59.16 91 ASP A C 1
ATOM 744 O O . ASP A 1 91 ? 22.117 12.662 -11.073 1.00 59.16 91 ASP A O 1
ATOM 748 N N . ASN A 1 92 ? 23.221 11.783 -9.316 1.00 62.75 92 ASN A N 1
ATOM 749 C CA . ASN A 1 92 ? 22.177 10.828 -8.926 1.00 62.75 92 ASN A CA 1
ATOM 750 C C . ASN A 1 92 ? 21.720 11.078 -7.481 1.00 62.75 92 ASN A C 1
ATOM 752 O O . ASN A 1 92 ? 22.472 10.835 -6.535 1.00 62.75 92 ASN A O 1
ATOM 756 N N . GLU A 1 93 ? 20.472 11.509 -7.302 1.00 70.81 93 GLU A N 1
ATOM 757 C CA . GLU A 1 93 ? 19.889 11.752 -5.977 1.00 70.81 93 GLU A CA 1
ATOM 758 C C . GLU A 1 93 ? 19.015 10.572 -5.535 1.00 70.81 93 GLU A C 1
ATOM 760 O O . GLU A 1 93 ? 18.180 10.078 -6.292 1.00 70.81 93 GLU A O 1
ATOM 765 N N . LEU A 1 94 ? 19.197 10.122 -4.294 1.00 75.56 94 LEU A N 1
ATOM 766 C CA . LEU A 1 94 ? 18.385 9.070 -3.687 1.00 75.56 94 LEU A CA 1
ATOM 767 C C . LEU A 1 94 ? 16.969 9.589 -3.387 1.00 75.56 94 LEU A C 1
ATOM 769 O O . LEU A 1 94 ? 16.809 10.609 -2.717 1.00 75.56 94 LEU A O 1
ATOM 773 N N . MET A 1 95 ? 15.934 8.877 -3.831 1.00 68.12 95 MET A N 1
ATOM 774 C CA . MET A 1 95 ? 14.545 9.337 -3.719 1.00 68.12 95 MET A CA 1
ATOM 775 C C . MET A 1 95 ? 13.792 8.665 -2.563 1.00 68.12 95 MET A C 1
ATOM 777 O O . MET A 1 95 ? 13.252 7.570 -2.707 1.00 68.12 95 MET A O 1
ATOM 781 N N . ILE A 1 96 ? 13.683 9.363 -1.427 1.00 63.00 96 ILE A N 1
ATOM 782 C CA . ILE A 1 96 ? 12.897 8.916 -0.261 1.00 63.00 96 ILE A CA 1
ATOM 783 C C . ILE A 1 96 ? 12.060 10.074 0.313 1.00 63.00 96 ILE A C 1
ATOM 785 O O . ILE A 1 96 ? 12.503 10.676 1.284 1.00 63.00 96 ILE A O 1
ATOM 789 N N . TYR A 1 97 ? 10.877 10.439 -0.200 1.00 60.78 97 TYR A N 1
ATOM 790 C CA . TYR A 1 97 ? 10.115 11.541 0.434 1.00 60.78 97 TYR A CA 1
ATOM 791 C C . TYR A 1 97 ? 8.599 11.417 0.360 1.00 60.78 97 TYR A C 1
ATOM 793 O O . TYR A 1 97 ? 8.005 11.579 -0.698 1.00 60.78 97 TYR A O 1
ATOM 801 N N . PRO A 1 98 ? 7.965 11.222 1.524 1.00 52.38 98 PRO A N 1
ATOM 802 C CA . PRO A 1 98 ? 6.941 12.130 2.029 1.00 52.38 98 PRO A CA 1
ATOM 803 C C . PRO A 1 98 ? 7.126 12.301 3.540 1.00 52.38 98 PRO A C 1
ATOM 805 O O . PRO A 1 98 ? 6.782 11.441 4.350 1.00 52.38 98 PRO A O 1
ATOM 808 N N . CYS A 1 99 ? 7.711 13.444 3.890 1.00 46.84 99 CYS A N 1
ATOM 809 C CA . CYS A 1 99 ? 7.674 14.043 5.215 1.00 46.84 99 CYS A CA 1
ATOM 810 C C . CYS A 1 99 ? 7.026 15.425 5.047 1.00 46.84 99 CYS A C 1
ATOM 812 O O . CYS A 1 99 ? 7.250 16.088 4.029 1.00 46.84 99 CYS A O 1
ATOM 814 N N . VAL A 1 100 ? 6.243 15.874 6.033 1.00 48.22 100 VAL A N 1
ATOM 815 C CA . VAL A 1 100 ? 5.410 17.098 5.984 1.00 48.22 100 VAL A CA 1
ATOM 816 C C . VAL A 1 100 ? 6.202 18.369 5.629 1.00 48.22 100 VAL A C 1
ATOM 818 O O . VAL A 1 100 ? 5.640 19.350 5.149 1.00 48.22 100 VAL A O 1
ATOM 821 N N . SER A 1 101 ? 7.523 18.357 5.827 1.00 50.16 101 SER A N 1
ATOM 822 C CA . SER A 1 101 ? 8.434 19.465 5.519 1.00 50.16 101 SER A CA 1
ATOM 823 C C . SER A 1 101 ? 8.759 19.634 4.028 1.00 50.16 101 SER A C 1
ATOM 825 O O . SER A 1 101 ? 9.325 20.656 3.649 1.00 50.16 101 SER A O 1
ATOM 827 N N . LYS A 1 102 ? 8.395 18.670 3.170 1.00 54.03 102 LYS A N 1
ATOM 828 C CA . LYS A 1 102 ? 8.727 18.643 1.734 1.00 54.03 102 LYS A CA 1
ATOM 829 C C . LYS A 1 102 ? 7.483 18.596 0.830 1.00 54.03 102 LYS A C 1
ATOM 831 O O . LYS A 1 102 ? 7.505 17.948 -0.211 1.00 54.03 102 LYS A O 1
ATOM 836 N N . LYS A 1 103 ? 6.410 19.310 1.206 1.00 50.97 103 LYS A N 1
ATOM 837 C CA . LYS A 1 103 ? 5.107 19.341 0.495 1.00 50.97 103 LYS A CA 1
ATOM 838 C C . LYS A 1 103 ? 5.202 19.549 -1.020 1.00 50.97 103 LYS A C 1
ATOM 840 O O . LYS A 1 103 ? 4.422 18.948 -1.747 1.00 50.97 103 LYS A O 1
ATOM 845 N N . SER A 1 104 ? 6.156 20.346 -1.503 1.00 54.78 104 SER A N 1
ATOM 846 C CA . SER A 1 104 ? 6.314 20.582 -2.944 1.00 54.78 104 SER A CA 1
ATOM 847 C C . SER A 1 104 ? 6.640 19.305 -3.730 1.00 54.78 104 SER A C 1
ATOM 849 O O . SER A 1 104 ? 6.165 19.162 -4.847 1.00 54.78 104 SER A O 1
ATOM 851 N N . PHE A 1 105 ? 7.363 18.351 -3.131 1.00 56.19 105 PHE A N 1
ATOM 852 C CA . PHE A 1 105 ? 7.800 17.120 -3.802 1.00 56.19 105 PHE A CA 1
ATOM 853 C C . PHE A 1 105 ? 6.722 16.028 -3.855 1.00 56.19 105 PHE A C 1
ATOM 855 O O . PHE A 1 105 ? 6.830 15.110 -4.659 1.00 56.19 105 PHE A O 1
ATOM 862 N N . ALA A 1 106 ? 5.675 16.114 -3.027 1.00 56.88 106 ALA A N 1
ATOM 863 C CA . ALA A 1 106 ? 4.557 15.165 -3.072 1.00 56.88 106 ALA A CA 1
ATOM 864 C C . ALA A 1 106 ? 3.670 15.356 -4.319 1.00 56.88 106 ALA A C 1
ATOM 866 O O . ALA A 1 106 ? 2.936 14.447 -4.702 1.00 56.88 106 ALA A O 1
ATOM 867 N N . LEU A 1 107 ? 3.741 16.535 -4.950 1.00 64.44 107 LEU A N 1
ATOM 868 C CA . LEU A 1 107 ? 3.051 16.840 -6.206 1.00 64.44 107 LEU A CA 1
ATOM 869 C C . LEU A 1 107 ? 3.823 16.327 -7.431 1.00 64.44 107 LEU A C 1
ATOM 871 O O . LEU A 1 107 ? 3.228 16.118 -8.490 1.00 64.44 107 LEU A O 1
ATOM 875 N N . ASP A 1 108 ? 5.123 16.083 -7.274 1.00 77.94 108 ASP A N 1
ATOM 876 C CA . ASP A 1 108 ? 5.979 15.590 -8.341 1.00 77.94 108 ASP A CA 1
ATOM 877 C C . ASP A 1 108 ? 5.859 14.071 -8.505 1.00 77.94 108 ASP A C 1
ATOM 879 O O . ASP A 1 108 ? 5.477 13.318 -7.599 1.00 77.94 108 ASP A O 1
ATOM 883 N N . LEU A 1 109 ? 6.211 13.605 -9.701 1.00 80.12 109 LEU A N 1
ATOM 884 C CA . LEU A 1 109 ? 6.356 12.182 -9.969 1.00 80.12 109 LEU A CA 1
ATOM 885 C C . LEU A 1 109 ? 7.549 11.625 -9.172 1.00 80.12 109 LEU A C 1
ATOM 887 O O . LEU A 1 109 ? 8.575 12.297 -9.053 1.00 80.12 109 LEU A O 1
ATOM 891 N N . PRO A 1 110 ? 7.447 10.403 -8.622 1.00 86.56 110 PRO A N 1
ATOM 892 C CA . PRO A 1 110 ? 6.377 9.421 -8.821 1.00 86.56 110 PRO A CA 1
ATOM 893 C C . PRO A 1 110 ? 5.221 9.535 -7.808 1.00 86.56 110 PRO A C 1
ATOM 895 O O . PRO A 1 110 ? 4.238 8.809 -7.930 1.00 86.56 110 PRO A O 1
ATOM 898 N N . TYR A 1 111 ? 5.323 10.403 -6.800 1.00 87.06 111 TYR A N 1
ATOM 899 C CA . TYR A 1 111 ? 4.453 10.383 -5.620 1.00 87.06 111 TYR A CA 1
ATOM 900 C C . TYR A 1 111 ? 2.999 10.723 -5.931 1.00 87.06 111 TYR A C 1
ATOM 902 O O . TYR A 1 111 ? 2.105 10.020 -5.461 1.00 87.06 111 TYR A O 1
ATOM 910 N N . SER A 1 112 ? 2.752 11.733 -6.766 1.00 88.25 112 SER A N 1
ATOM 911 C CA . SER A 1 112 ? 1.390 12.092 -7.180 1.00 88.25 112 SER A CA 1
ATOM 912 C C . SER A 1 112 ? 0.653 10.920 -7.841 1.00 88.25 112 SER A C 1
ATOM 914 O O . SER A 1 112 ? -0.523 10.688 -7.558 1.00 88.25 112 SER A O 1
ATOM 916 N N . GLU A 1 113 ? 1.364 10.109 -8.626 1.00 90.50 113 GLU A N 1
ATOM 917 C CA . GLU A 1 113 ? 0.816 8.893 -9.232 1.00 90.50 113 GLU A CA 1
ATOM 918 C C . GLU A 1 113 ? 0.563 7.787 -8.207 1.00 90.50 113 GLU A C 1
ATOM 920 O O . GLU A 1 113 ? -0.459 7.111 -8.287 1.00 90.50 113 GLU A O 1
ATOM 925 N N . LEU A 1 114 ? 1.428 7.623 -7.204 1.00 92.31 114 LEU A N 1
ATOM 926 C CA . LEU A 1 114 ? 1.202 6.656 -6.123 1.00 92.31 114 LEU A CA 1
ATOM 927 C C . LEU A 1 114 ? -0.045 7.010 -5.306 1.00 92.31 114 LEU A C 1
ATOM 929 O O . LEU A 1 114 ? -0.871 6.138 -5.046 1.00 92.31 114 LEU A O 1
ATOM 933 N N . PHE A 1 115 ? -0.229 8.288 -4.960 1.00 92.00 115 PHE A N 1
ATOM 934 C CA . PHE A 1 115 ? -1.441 8.767 -4.289 1.00 92.00 115 PHE A CA 1
ATOM 935 C C . PHE A 1 115 ? -2.693 8.578 -5.149 1.00 92.00 115 PHE A C 1
ATOM 937 O O . PHE A 1 115 ? -3.727 8.140 -4.634 1.00 92.00 115 PHE A O 1
ATOM 944 N N . ARG A 1 116 ? -2.603 8.836 -6.460 1.00 91.75 116 ARG A N 1
ATOM 945 C CA . ARG A 1 116 ? -3.690 8.575 -7.415 1.00 91.75 116 ARG A CA 1
ATOM 946 C C . ARG A 1 116 ? -4.069 7.094 -7.434 1.00 91.75 116 ARG A C 1
ATOM 948 O O . ARG A 1 116 ? -5.247 6.772 -7.293 1.00 91.75 116 ARG A O 1
ATOM 955 N N . GLN A 1 117 ? -3.082 6.208 -7.550 1.00 92.94 117 GLN A N 1
ATOM 956 C CA . GLN A 1 117 ? -3.296 4.761 -7.592 1.00 92.94 117 GLN A CA 1
ATOM 957 C C . GLN A 1 117 ? -3.834 4.214 -6.263 1.00 92.94 117 GLN A C 1
ATOM 959 O O . GLN A 1 117 ? -4.761 3.407 -6.264 1.00 92.94 117 GLN A O 1
ATOM 964 N N . PHE A 1 118 ? -3.329 4.696 -5.124 1.00 94.31 118 PHE A N 1
ATOM 965 C CA . PHE A 1 118 ? -3.855 4.341 -3.804 1.00 94.31 118 PHE A CA 1
ATOM 966 C C . PHE A 1 118 ? -5.324 4.747 -3.652 1.00 94.31 118 PHE A C 1
ATOM 968 O O . PHE A 1 118 ? -6.161 3.920 -3.291 1.00 94.31 118 PHE A O 1
ATOM 975 N N . SER A 1 119 ? -5.655 5.994 -4.003 1.00 94.38 119 SER A N 1
ATOM 976 C CA . SER A 1 119 ? -7.035 6.485 -3.990 1.00 94.38 119 SER A CA 1
ATOM 977 C C . SER A 1 119 ? -7.940 5.654 -4.899 1.00 94.38 119 SER A C 1
ATOM 979 O O . SER A 1 119 ? -9.027 5.250 -4.488 1.00 94.38 119 SER A O 1
ATOM 981 N N . GLN A 1 120 ? -7.486 5.327 -6.111 1.00 93.50 120 GLN A N 1
ATOM 982 C CA . GLN A 1 120 ? -8.236 4.482 -7.036 1.00 93.50 120 GLN A CA 1
ATOM 983 C C . GLN A 1 120 ? -8.454 3.069 -6.481 1.00 93.50 120 GLN A C 1
ATOM 985 O O . GLN A 1 120 ? -9.554 2.537 -6.622 1.00 93.50 120 GLN A O 1
ATOM 990 N N . ALA A 1 121 ? -7.444 2.470 -5.847 1.00 92.81 121 ALA A N 1
ATOM 991 C CA . ALA A 1 121 ? -7.519 1.119 -5.302 1.00 92.81 121 ALA A CA 1
ATOM 992 C C . ALA A 1 121 ? -8.511 1.011 -4.136 1.00 92.81 121 ALA A C 1
ATOM 994 O O . ALA A 1 121 ? -9.309 0.075 -4.105 1.00 92.81 121 ALA A O 1
ATOM 995 N N . ILE A 1 122 ? -8.505 1.965 -3.198 1.00 94.56 122 ILE A N 1
ATOM 996 C CA . ILE A 1 122 ? -9.382 1.877 -2.021 1.00 94.56 122 ILE A CA 1
ATOM 997 C C . ILE A 1 122 ? -10.813 2.350 -2.297 1.00 94.56 122 ILE A C 1
ATOM 999 O O . ILE A 1 122 ? -11.740 1.858 -1.659 1.00 94.56 122 ILE A O 1
ATOM 1003 N N . ASN A 1 123 ? -11.023 3.238 -3.276 1.00 92.25 123 ASN A N 1
ATOM 1004 C CA . ASN A 1 123 ? -12.355 3.745 -3.634 1.00 92.25 123 ASN A CA 1
ATOM 1005 C C . ASN A 1 123 ? -13.189 2.773 -4.496 1.00 92.25 123 ASN A C 1
ATOM 100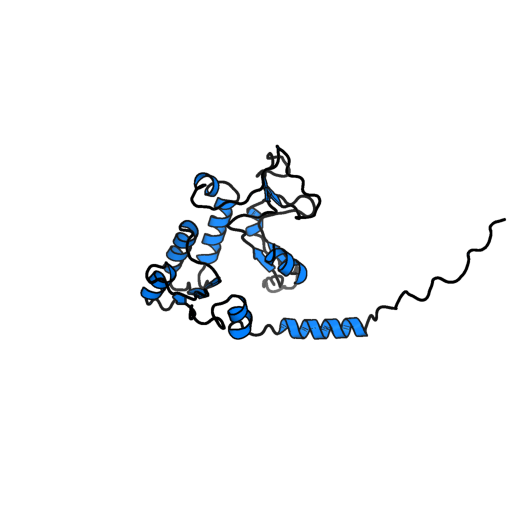7 O O . ASN A 1 123 ? -14.231 3.155 -5.031 1.00 92.25 123 ASN A O 1
ATOM 1011 N N . GLN A 1 124 ? -12.756 1.520 -4.650 1.00 90.88 124 GLN A N 1
ATOM 1012 C CA . GLN A 1 124 ? -13.553 0.491 -5.316 1.00 90.88 124 GLN A CA 1
ATOM 1013 C C . GLN A 1 124 ? -14.717 0.016 -4.423 1.00 90.88 124 GLN A C 1
ATOM 1015 O O . GLN A 1 124 ? -14.602 0.022 -3.198 1.00 90.88 124 GLN A O 1
ATOM 1020 N N . PRO A 1 125 ? -15.847 -0.433 -4.995 1.00 89.94 125 PRO A N 1
ATOM 1021 C CA . PRO A 1 125 ? -16.879 -1.122 -4.227 1.00 89.94 125 PRO A CA 1
ATOM 1022 C C . PRO A 1 125 ? -16.332 -2.390 -3.556 1.00 89.94 125 PRO A C 1
ATOM 1024 O O . PRO A 1 125 ? -15.475 -3.070 -4.111 1.00 89.94 125 PRO A O 1
ATOM 1027 N N . GLN A 1 126 ? -16.875 -2.731 -2.385 1.00 93.81 126 GLN A N 1
ATOM 1028 C CA . GLN A 1 126 ? -16.509 -3.926 -1.604 1.00 93.81 126 GLN A CA 1
ATOM 1029 C C . GLN A 1 126 ? -15.006 -4.048 -1.288 1.00 93.81 126 GLN A C 1
ATOM 1031 O O . GLN A 1 126 ? -14.470 -5.152 -1.214 1.00 93.81 126 GLN A O 1
ATOM 1036 N N . SER A 1 127 ? -14.320 -2.923 -1.096 1.00 94.88 127 SER A N 1
ATOM 1037 C CA . SER A 1 127 ? -12.918 -2.894 -0.690 1.00 94.88 127 SER A CA 1
ATOM 1038 C C . SER A 1 127 ? -12.761 -2.965 0.834 1.00 94.88 127 SER A C 1
ATOM 1040 O O . SER A 1 127 ? -13.561 -2.428 1.607 1.00 94.88 127 SER A O 1
ATOM 1042 N N . VAL A 1 128 ? -11.688 -3.625 1.268 1.00 95.81 128 VAL A N 1
ATOM 1043 C CA . VAL A 1 128 ? -11.252 -3.665 2.668 1.00 95.81 128 VAL A CA 1
ATOM 1044 C C . VAL A 1 128 ? -9.831 -3.124 2.731 1.00 95.81 128 VAL A C 1
ATOM 1046 O O . VAL A 1 128 ? -8.965 -3.579 1.983 1.00 95.81 128 VAL A O 1
ATOM 1049 N N . LEU A 1 129 ? -9.585 -2.155 3.610 1.00 96.88 129 LEU A N 1
ATOM 1050 C CA . LEU A 1 129 ? -8.251 -1.626 3.875 1.00 96.88 129 LEU A CA 1
ATOM 1051 C C . LEU A 1 129 ? -7.762 -2.107 5.238 1.00 96.88 129 LEU A C 1
ATOM 1053 O O . LEU A 1 129 ? -8.365 -1.787 6.259 1.00 96.88 129 LEU A O 1
ATOM 1057 N N . PHE A 1 130 ? -6.636 -2.817 5.244 1.00 95.44 130 PHE A N 1
ATOM 1058 C CA . PHE A 1 130 ? -5.910 -3.174 6.458 1.00 95.44 130 PHE A CA 1
ATOM 1059 C C . PHE A 1 130 ? -4.807 -2.144 6.728 1.00 95.44 130 PHE A C 1
ATOM 1061 O O . PHE A 1 130 ? -3.907 -1.951 5.912 1.00 95.44 130 PHE A O 1
ATOM 1068 N N . CYS A 1 131 ? -4.862 -1.500 7.888 1.00 95.62 131 CYS A N 1
ATOM 1069 C CA . CYS A 1 131 ? -3.846 -0.584 8.393 1.00 95.62 131 CYS A CA 1
ATOM 1070 C C . CYS A 1 131 ? -3.113 -1.255 9.557 1.00 95.62 131 CYS A C 1
ATOM 1072 O O . CYS A 1 131 ? -3.618 -1.261 10.678 1.00 95.62 131 CYS A O 1
ATOM 1074 N N . ILE A 1 132 ? -1.931 -1.814 9.290 1.00 94.50 132 ILE A N 1
ATOM 1075 C CA . ILE A 1 132 ? -1.137 -2.549 10.283 1.00 94.50 132 ILE A CA 1
ATOM 1076 C C . ILE A 1 132 ? 0.106 -1.732 10.645 1.00 94.50 132 ILE A C 1
ATOM 1078 O O . ILE A 1 132 ? 0.910 -1.407 9.773 1.00 94.50 132 ILE A O 1
ATOM 1082 N N . GLY A 1 133 ? 0.255 -1.373 11.922 1.00 92.12 133 GLY A N 1
ATOM 1083 C CA . GLY A 1 133 ? 1.363 -0.548 12.420 1.00 92.12 133 GLY A CA 1
ATOM 1084 C C . GLY A 1 133 ? 1.361 0.892 11.893 1.00 92.12 133 GLY A C 1
ATOM 1085 O O . GLY A 1 133 ? 2.410 1.533 11.841 1.00 92.12 133 GLY A O 1
ATOM 1086 N N . TYR A 1 134 ? 0.202 1.398 11.462 1.00 93.62 134 TYR A N 1
ATOM 1087 C CA . TYR A 1 134 ? 0.050 2.754 10.939 1.00 93.62 134 TYR A CA 1
ATOM 1088 C C . TYR A 1 134 ? -0.574 3.680 11.985 1.00 93.62 134 TYR A C 1
ATOM 1090 O O . TYR A 1 134 ? -1.693 3.456 12.443 1.00 93.62 134 TYR A O 1
ATOM 1098 N N . SER A 1 135 ? 0.137 4.755 12.331 1.00 90.00 135 SER A N 1
ATOM 1099 C CA . SER A 1 135 ? -0.277 5.712 13.365 1.00 90.00 135 SER A CA 1
ATOM 1100 C C . SER A 1 135 ? -1.245 6.795 12.884 1.00 90.00 135 SER A C 1
ATOM 1102 O O . SER A 1 135 ? -1.702 7.589 13.704 1.00 90.00 135 SER A O 1
ATOM 1104 N N . PHE A 1 136 ? -1.555 6.858 11.580 1.00 92.25 136 PHE A N 1
ATOM 1105 C CA . PHE A 1 136 ? -2.364 7.929 10.979 1.00 92.25 136 PHE A CA 1
ATOM 1106 C C . PHE A 1 136 ? -1.753 9.328 11.172 1.00 92.25 136 PHE A C 1
ATOM 1108 O O . PHE A 1 136 ? -2.468 10.303 11.402 1.00 92.25 136 PHE A O 1
ATOM 1115 N N . TYR A 1 137 ? -0.424 9.447 11.073 1.00 89.19 137 TYR A N 1
ATOM 1116 C CA . TYR A 1 137 ? 0.273 10.742 11.124 1.00 89.19 137 TYR A CA 1
ATOM 1117 C C . TYR A 1 137 ? 0.325 11.471 9.765 1.00 89.19 137 TYR A C 1
ATOM 1119 O O . TYR A 1 137 ? 0.533 12.681 9.723 1.00 89.19 137 TYR A O 1
ATOM 1127 N N . ASP A 1 138 ? 0.134 10.757 8.650 1.00 89.31 138 ASP A N 1
ATOM 1128 C CA . ASP A 1 138 ? 0.164 11.352 7.306 1.00 89.31 138 ASP A CA 1
ATOM 1129 C C . ASP A 1 138 ? -1.230 11.854 6.900 1.00 89.31 138 ASP A C 1
ATOM 1131 O O . ASP A 1 138 ? -2.126 11.070 6.592 1.00 89.31 138 ASP A O 1
ATOM 1135 N N . GLU A 1 139 ? -1.410 13.176 6.907 1.00 89.25 139 GLU A N 1
ATOM 1136 C CA . GLU A 1 139 ? -2.686 13.834 6.605 1.00 89.25 139 GLU A CA 1
ATOM 1137 C C . GLU A 1 139 ? -3.216 13.497 5.200 1.00 89.25 139 GLU A C 1
ATOM 1139 O O . GLU A 1 139 ? -4.409 13.254 5.046 1.00 89.25 139 GLU A O 1
ATOM 1144 N N . HIS A 1 140 ? -2.346 13.380 4.191 1.00 87.94 140 HIS A N 1
ATOM 1145 C CA . HIS A 1 140 ? -2.769 13.117 2.813 1.00 87.94 140 HIS A CA 1
ATOM 1146 C C . HIS A 1 140 ? -3.303 11.693 2.636 1.00 87.94 140 HIS A C 1
ATOM 1148 O O . HIS A 1 140 ? -4.331 11.490 1.988 1.00 87.94 140 HIS A O 1
ATOM 1154 N N . ILE A 1 141 ? -2.635 10.703 3.237 1.00 92.38 141 ILE A N 1
ATOM 1155 C CA . ILE A 1 141 ? -3.135 9.321 3.263 1.00 92.38 141 ILE A CA 1
ATOM 1156 C C . ILE A 1 141 ? -4.451 9.264 4.049 1.00 92.38 141 ILE A C 1
ATOM 1158 O O . ILE A 1 141 ? -5.423 8.661 3.588 1.00 92.38 141 ILE A O 1
ATOM 1162 N N . ASN A 1 142 ? -4.509 9.930 5.205 1.00 94.12 142 ASN A N 1
ATOM 1163 C CA . ASN A 1 142 ? -5.696 9.960 6.053 1.00 94.12 142 ASN A CA 1
ATOM 1164 C C . ASN A 1 142 ? -6.916 10.551 5.343 1.00 94.12 142 ASN A C 1
ATOM 1166 O O . ASN A 1 142 ? -8.014 10.026 5.505 1.00 94.12 142 ASN A O 1
ATOM 1170 N N . ASP A 1 143 ? -6.749 11.624 4.573 1.00 93.88 143 ASP A N 1
ATOM 1171 C CA . ASP A 1 143 ? -7.845 12.258 3.838 1.00 93.88 143 ASP A CA 1
ATOM 1172 C C . ASP A 1 143 ? -8.445 11.310 2.798 1.00 93.88 143 ASP A C 1
ATOM 1174 O O . ASP A 1 143 ? -9.668 11.191 2.702 1.00 93.88 143 ASP A O 1
ATOM 1178 N N . ILE A 1 144 ? -7.598 10.557 2.090 1.00 95.12 144 ILE A N 1
ATOM 1179 C CA . ILE A 1 144 ? -8.033 9.533 1.131 1.00 95.12 144 ILE A CA 1
ATOM 1180 C C . ILE A 1 144 ? -8.795 8.406 1.852 1.00 95.12 144 ILE A C 1
ATOM 1182 O O . ILE A 1 144 ? -9.871 8.008 1.403 1.00 95.12 144 ILE A O 1
ATOM 1186 N N . ILE A 1 145 ? -8.306 7.936 3.007 1.00 96.19 145 ILE A N 1
ATOM 1187 C CA . ILE A 1 145 ? -8.991 6.913 3.821 1.00 96.19 145 ILE A CA 1
ATOM 1188 C C . ILE A 1 145 ? -10.347 7.424 4.332 1.00 96.19 145 ILE A C 1
ATOM 1190 O O . ILE A 1 145 ? -11.357 6.725 4.234 1.00 96.19 145 ILE A O 1
ATOM 1194 N N . LYS A 1 146 ? -10.399 8.655 4.852 1.00 94.25 146 LYS A N 1
ATOM 1195 C CA . LYS A 1 146 ? -11.638 9.290 5.327 1.00 94.25 146 LYS A CA 1
ATOM 1196 C C . LYS A 1 146 ? -12.641 9.479 4.192 1.00 94.25 146 LYS A C 1
ATOM 1198 O O . LYS A 1 146 ? -13.835 9.287 4.402 1.00 94.25 146 LYS A O 1
ATOM 1203 N N . GLN A 1 147 ? -12.177 9.810 2.989 1.00 94.19 147 GLN A N 1
ATOM 1204 C CA . GLN A 1 147 ? -13.031 9.875 1.809 1.00 94.19 147 GLN A CA 1
ATOM 1205 C C . GLN A 1 147 ? -13.605 8.495 1.460 1.00 94.19 147 GLN A C 1
ATOM 1207 O O . GLN A 1 147 ? -14.804 8.397 1.193 1.00 94.19 147 GLN A O 1
ATOM 1212 N N . ALA A 1 148 ? -12.805 7.429 1.526 1.00 95.44 148 ALA A N 1
ATOM 1213 C CA . ALA A 1 148 ? -13.276 6.067 1.266 1.00 95.44 148 ALA A CA 1
ATOM 1214 C C . ALA A 1 148 ? -14.355 5.610 2.268 1.00 95.44 148 ALA A C 1
ATOM 1216 O O . ALA A 1 148 ? -15.277 4.893 1.885 1.00 95.44 148 ALA A O 1
ATOM 1217 N N . LEU A 1 149 ? -14.347 6.108 3.514 1.00 94.25 149 LEU A N 1
ATOM 1218 C CA . LEU A 1 149 ? -15.436 5.884 4.482 1.00 94.25 149 LEU A CA 1
ATOM 1219 C C . LEU A 1 149 ? -16.797 6.447 4.027 1.00 94.25 149 LEU A C 1
ATOM 1221 O O . LEU A 1 149 ? -17.826 6.069 4.587 1.00 94.25 149 LEU A O 1
ATOM 1225 N N . SER A 1 150 ? -16.862 7.302 3.004 1.00 92.94 150 SER A N 1
ATOM 1226 C CA . SER A 1 150 ? -18.145 7.688 2.395 1.00 92.94 150 SER A CA 1
ATOM 1227 C C . SER A 1 150 ? -18.794 6.556 1.583 1.00 92.94 150 SER A C 1
ATOM 1229 O O . SER A 1 150 ? -20.002 6.588 1.352 1.00 92.94 150 SER A O 1
ATOM 1231 N N . ILE A 1 151 ? -18.030 5.526 1.200 1.00 95.12 151 ILE A N 1
ATOM 1232 C CA . ILE A 1 151 ? -18.505 4.367 0.439 1.00 95.12 151 ILE A CA 1
ATOM 1233 C C . ILE A 1 151 ? -19.104 3.336 1.413 1.00 95.12 151 ILE A C 1
ATOM 1235 O O . ILE A 1 151 ? -18.381 2.790 2.249 1.00 95.12 151 ILE A O 1
ATOM 1239 N N . PRO A 1 152 ? -20.405 2.995 1.322 1.00 94.38 152 PRO A N 1
ATOM 1240 C CA . PRO A 1 152 ? -21.054 2.102 2.289 1.00 94.38 152 PRO A CA 1
ATOM 1241 C C . PRO A 1 152 ? -20.434 0.703 2.396 1.00 94.38 152 PRO A C 1
ATOM 1243 O O . PRO A 1 152 ? -20.470 0.103 3.465 1.00 94.38 152 PRO A O 1
ATOM 1246 N N . SER A 1 153 ? -19.862 0.188 1.305 1.00 95.00 153 SER A N 1
ATOM 1247 C CA . SER A 1 153 ? -19.230 -1.136 1.253 1.00 95.00 153 SER A CA 1
ATOM 1248 C C . SER A 1 153 ? -17.758 -1.156 1.676 1.00 95.00 153 SER A C 1
ATOM 1250 O O . SER A 1 153 ? -17.171 -2.233 1.699 1.00 95.00 153 SER A O 1
ATOM 1252 N N . PHE A 1 154 ? -17.146 0.004 1.927 1.00 96.94 154 PHE A N 1
ATOM 1253 C CA . PHE A 1 154 ? -15.750 0.086 2.350 1.00 96.94 154 PHE A CA 1
ATOM 1254 C C . PHE A 1 154 ? -15.624 -0.294 3.826 1.00 96.94 154 PHE A C 1
ATOM 1256 O O . PHE A 1 154 ? -16.393 0.195 4.656 1.00 96.94 154 PHE A O 1
ATOM 1263 N N . THR A 1 155 ? -14.650 -1.144 4.147 1.00 97.06 155 THR A N 1
ATOM 1264 C CA . THR A 1 155 ? -14.322 -1.532 5.527 1.00 97.06 155 THR A CA 1
ATOM 1265 C C . THR A 1 155 ? -12.885 -1.140 5.848 1.00 97.06 155 THR A C 1
ATOM 1267 O O . THR A 1 155 ? -11.966 -1.454 5.093 1.00 97.06 155 THR A O 1
ATOM 1270 N N . LEU A 1 156 ? -12.688 -0.477 6.984 1.00 97.31 156 LEU A N 1
ATOM 1271 C CA . LEU A 1 156 ? -11.383 -0.099 7.510 1.00 97.31 156 LEU A CA 1
ATOM 1272 C C . LEU A 1 156 ? -11.043 -0.995 8.700 1.00 97.31 156 LEU A C 1
ATOM 1274 O O . LEU A 1 156 ? -11.768 -1.006 9.691 1.00 97.31 156 LEU A O 1
ATOM 1278 N N . PHE A 1 157 ? -9.930 -1.712 8.614 1.00 96.00 157 PHE A N 1
ATOM 1279 C CA . PHE A 1 157 ? -9.437 -2.599 9.659 1.00 96.00 157 PHE A CA 1
ATOM 1280 C C . PHE A 1 157 ? -8.099 -2.078 10.188 1.00 96.00 157 PHE A C 1
ATOM 1282 O O . PHE A 1 157 ? -7.150 -1.917 9.424 1.00 96.00 157 PHE A O 1
ATOM 1289 N N . ILE A 1 158 ? -8.010 -1.791 11.484 1.00 95.88 158 ILE A N 1
ATOM 1290 C CA . ILE A 1 158 ? -6.851 -1.153 12.115 1.00 95.88 158 ILE A CA 1
ATOM 1291 C C . ILE A 1 158 ? -6.234 -2.102 13.139 1.00 95.88 158 ILE A C 1
ATOM 1293 O O . ILE A 1 158 ? -6.890 -2.527 14.092 1.00 95.88 158 ILE A O 1
ATOM 1297 N N . VAL A 1 159 ? -4.944 -2.372 12.956 1.00 95.00 159 VAL A N 1
ATOM 1298 C CA . VAL A 1 159 ? -4.104 -3.196 13.827 1.00 95.00 159 VAL A CA 1
ATOM 1299 C C . VAL A 1 159 ? -2.913 -2.350 14.244 1.00 95.00 159 VAL A C 1
ATOM 1301 O O . VAL A 1 159 ? -1.996 -2.111 13.459 1.00 95.00 159 VAL A O 1
ATOM 1304 N N . ASN A 1 160 ? -2.932 -1.833 15.466 1.00 93.25 160 ASN A N 1
ATOM 1305 C CA . ASN A 1 160 ? -1.858 -0.974 15.945 1.00 93.25 160 ASN A CA 1
ATOM 1306 C C . ASN A 1 160 ? -1.649 -1.165 17.444 1.00 93.25 160 ASN A C 1
ATOM 1308 O O . ASN A 1 160 ? -2.440 -0.683 18.251 1.00 93.25 160 ASN A O 1
ATOM 1312 N N . TYR A 1 161 ? -0.578 -1.863 17.810 1.00 92.56 161 TYR A N 1
ATOM 1313 C CA . TYR A 1 161 ? -0.204 -2.031 19.205 1.00 92.56 161 TYR A CA 1
ATOM 1314 C C . TYR A 1 161 ? 0.290 -0.712 19.803 1.00 92.56 161 TYR A C 1
ATOM 1316 O O . TYR A 1 161 ? 1.192 -0.067 19.267 1.00 92.56 161 TYR A O 1
ATOM 1324 N N . SER A 1 162 ? -0.264 -0.346 20.954 1.00 88.81 162 SER A N 1
ATOM 1325 C CA . SER A 1 162 ? 0.258 0.718 21.799 1.00 88.81 162 SER A CA 1
ATOM 1326 C C . SER A 1 162 ? 0.120 0.333 23.265 1.00 88.81 162 SER A C 1
ATOM 1328 O O . SER A 1 162 ? -0.969 0.010 23.739 1.00 88.81 162 SER A O 1
ATOM 1330 N N . SER A 1 163 ? 1.222 0.422 24.012 1.00 85.00 163 SER A N 1
ATOM 1331 C CA . SER A 1 163 ? 1.223 0.186 25.461 1.00 85.00 163 SER A CA 1
ATOM 1332 C C . SER A 1 163 ? 0.469 1.272 26.236 1.00 85.00 163 SER A C 1
ATOM 1334 O O . SER A 1 163 ? -0.004 1.029 27.345 1.00 85.00 163 SER A O 1
ATOM 1336 N N . VAL A 1 164 ? 0.334 2.466 25.651 1.00 85.25 164 VAL A N 1
ATOM 1337 C CA . VAL A 1 164 ? -0.416 3.590 26.216 1.00 85.25 164 VAL A CA 1
ATOM 1338 C C . VAL A 1 164 ? -1.376 4.124 25.162 1.00 85.25 164 VAL A C 1
ATOM 1340 O O . VAL A 1 164 ? -0.967 4.557 24.086 1.00 85.25 164 VAL A O 1
ATOM 1343 N N . ILE A 1 165 ? -2.670 4.115 25.476 1.00 84.00 165 ILE A N 1
ATOM 1344 C CA . ILE A 1 165 ? -3.689 4.682 24.592 1.00 84.00 165 ILE A CA 1
ATOM 1345 C C . ILE A 1 165 ? -3.754 6.192 24.823 1.00 84.00 165 ILE A C 1
ATOM 1347 O O . ILE A 1 165 ? -4.221 6.672 25.862 1.00 84.00 165 ILE A O 1
ATOM 1351 N N . GLU A 1 166 ? -3.312 6.958 23.832 1.00 84.38 166 GLU A N 1
ATOM 1352 C CA . GLU A 1 166 ? -3.497 8.403 23.812 1.00 84.38 166 GLU A CA 1
ATOM 1353 C C . GLU A 1 166 ? -4.930 8.742 23.389 1.00 84.38 166 GLU A C 1
ATOM 1355 O O . GLU A 1 166 ? -5.333 8.513 22.248 1.00 84.38 166 GLU A O 1
ATOM 1360 N N . LYS A 1 167 ? -5.702 9.358 24.294 1.00 80.38 167 LYS A N 1
ATOM 1361 C CA . LYS A 1 167 ? -7.107 9.742 24.039 1.00 80.38 167 LYS A CA 1
ATOM 1362 C C . LYS A 1 167 ? -7.302 10.714 22.868 1.00 80.38 167 LYS A C 1
ATOM 1364 O O . LYS A 1 167 ? -8.424 10.866 22.406 1.00 80.38 167 LYS A O 1
ATOM 1369 N N . LYS A 1 168 ? -6.245 11.417 22.449 1.00 85.12 168 LYS A N 1
ATOM 1370 C CA . LYS A 1 168 ? -6.251 12.366 21.321 1.00 85.12 168 LYS A CA 1
ATOM 1371 C C . LYS A 1 168 ? -5.605 11.789 20.054 1.00 85.12 168 LYS A C 1
ATOM 1373 O O . LYS A 1 168 ? -5.233 12.547 19.167 1.00 85.12 168 LYS A O 1
ATOM 1378 N N . SER A 1 169 ? -5.396 10.476 19.996 1.00 89.44 169 SER A N 1
ATOM 1379 C CA . SER A 1 169 ? -4.873 9.837 18.791 1.00 89.44 169 SER A CA 1
ATOM 1380 C C . SER A 1 169 ? -5.953 9.744 17.712 1.00 89.44 169 SER A C 1
ATOM 1382 O O . SER A 1 169 ? -7.130 9.536 18.011 1.00 89.44 169 SER A O 1
ATOM 1384 N N . SER A 1 170 ? -5.538 9.819 16.447 1.00 91.25 170 SER A N 1
ATOM 1385 C CA . SER A 1 170 ? -6.426 9.661 15.288 1.00 91.25 170 SER A CA 1
ATOM 1386 C C . SER A 1 170 ? -7.201 8.334 15.312 1.00 91.25 170 SER A C 1
ATOM 1388 O O . SER A 1 170 ? -8.334 8.265 14.846 1.00 91.25 170 SER A O 1
ATOM 1390 N N . ILE A 1 171 ? -6.611 7.271 15.872 1.00 92.38 171 ILE A N 1
ATOM 1391 C CA . ILE A 1 171 ? -7.248 5.950 15.981 1.00 92.38 171 ILE A CA 1
ATOM 1392 C C . ILE A 1 171 ? -8.417 5.992 16.972 1.00 92.38 171 ILE A C 1
ATOM 1394 O O . ILE A 1 171 ? -9.491 5.469 16.673 1.00 92.38 171 ILE A O 1
ATOM 1398 N N . GLU A 1 172 ? -8.248 6.643 18.127 1.00 92.19 172 GLU A N 1
ATOM 1399 C CA . GLU A 1 172 ? -9.337 6.811 19.095 1.00 92.19 172 GLU A CA 1
ATOM 1400 C C . GLU A 1 172 ? -10.445 7.723 18.554 1.00 92.19 172 GLU A C 1
ATOM 1402 O O . GLU A 1 172 ? -11.621 7.446 18.785 1.00 92.19 172 GLU A O 1
ATOM 1407 N N . GLU A 1 173 ? -10.103 8.755 17.776 1.00 92.56 173 GLU A N 1
ATOM 1408 C CA . GLU A 1 173 ? -11.095 9.579 17.072 1.00 92.56 173 GLU A CA 1
ATOM 1409 C C . GLU A 1 173 ? -11.936 8.743 16.097 1.00 92.56 173 GLU A C 1
ATOM 1411 O O . GLU A 1 173 ? -13.163 8.830 16.119 1.00 92.56 173 GLU A O 1
ATOM 1416 N N . LEU A 1 174 ? -11.298 7.886 15.291 1.00 92.62 174 LEU A N 1
ATOM 1417 C CA . LEU A 1 174 ? -11.987 6.977 14.368 1.00 92.62 174 LEU A CA 1
ATOM 1418 C C . LEU A 1 174 ? -12.862 5.959 15.111 1.00 92.62 174 LEU A C 1
ATOM 1420 O O . LEU A 1 174 ? -14.001 5.714 14.715 1.00 92.62 174 LEU A O 1
ATOM 1424 N N . LYS A 1 175 ? -12.363 5.400 16.218 1.00 92.06 175 LYS A N 1
ATOM 1425 C CA . LYS A 1 175 ? -13.104 4.458 17.066 1.00 92.06 175 LYS A CA 1
ATOM 1426 C C . LYS A 1 175 ? -14.326 5.111 17.722 1.00 92.06 175 LYS A C 1
ATOM 1428 O O . LYS A 1 175 ? -15.383 4.487 17.815 1.00 92.06 175 LYS A O 1
ATOM 1433 N N . ALA A 1 176 ? -14.207 6.370 18.145 1.00 93.25 176 ALA A N 1
ATOM 1434 C CA . ALA A 1 176 ? -15.278 7.122 18.795 1.00 93.25 176 ALA A CA 1
ATOM 1435 C C . ALA A 1 176 ? -16.474 7.420 17.873 1.00 93.25 176 ALA A C 1
ATOM 1437 O O . ALA A 1 176 ? -17.562 7.699 18.375 1.00 93.25 176 ALA A O 1
ATOM 1438 N N . LEU A 1 177 ? -16.311 7.316 16.547 1.00 93.25 177 LEU A N 1
ATOM 1439 C CA . LEU A 1 177 ? -17.411 7.472 15.588 1.00 93.25 177 LEU A CA 1
ATOM 1440 C C . LEU A 1 177 ? -18.480 6.376 15.722 1.00 93.25 177 LEU A C 1
ATOM 1442 O O . LEU A 1 177 ? -19.615 6.583 15.296 1.00 93.25 177 LEU A O 1
ATOM 1446 N N . GLY A 1 178 ? -18.138 5.212 16.293 1.00 91.69 178 GLY A N 1
ATOM 1447 C CA . GLY A 1 178 ? -19.070 4.089 16.447 1.00 91.69 178 GLY A CA 1
ATOM 1448 C C . GLY A 1 178 ? -19.538 3.480 15.118 1.00 91.69 178 GLY A C 1
ATOM 1449 O O . GLY A 1 178 ? -20.571 2.809 15.074 1.00 91.69 178 GLY A O 1
ATOM 1450 N N . ASP A 1 179 ? -18.802 3.725 14.031 1.00 94.38 179 ASP A N 1
ATOM 1451 C CA . ASP A 1 179 ? -19.090 3.168 12.712 1.00 94.38 179 ASP A CA 1
ATOM 1452 C C . ASP A 1 179 ? -18.689 1.689 12.667 1.00 94.38 179 ASP A C 1
ATOM 1454 O O . ASP A 1 179 ? -17.532 1.337 12.881 1.00 94.38 179 ASP A O 1
ATOM 1458 N N . LYS A 1 180 ? -19.643 0.813 12.339 1.00 94.25 180 LYS A N 1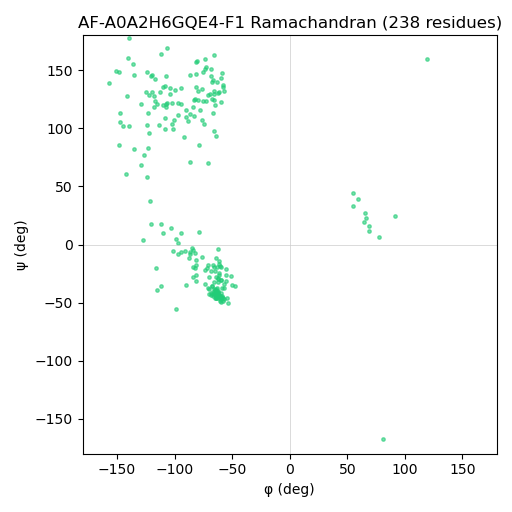
ATOM 1459 C CA . LYS A 1 180 ? -19.424 -0.641 12.259 1.00 94.25 180 LYS A CA 1
ATOM 1460 C C . LYS A 1 180 ? -18.416 -1.046 11.180 1.00 94.25 180 LYS A C 1
ATOM 1462 O O . LYS A 1 180 ? -17.921 -2.167 11.213 1.00 94.25 180 LYS A O 1
ATOM 1467 N N . ARG A 1 181 ? -18.153 -0.166 10.211 1.00 95.38 181 ARG A N 1
ATOM 1468 C CA . ARG A 1 181 ? -17.182 -0.379 9.131 1.00 95.38 181 ARG A CA 1
ATOM 1469 C C . ARG A 1 181 ? -15.749 -0.092 9.567 1.00 95.38 181 ARG A C 1
ATOM 1471 O O . ARG A 1 181 ? -14.831 -0.440 8.835 1.00 95.38 181 ARG A O 1
ATOM 1478 N N . ILE A 1 182 ? -15.557 0.551 10.719 1.00 96.88 182 ILE A N 1
ATOM 1479 C CA . ILE A 1 182 ? -14.245 0.804 11.309 1.00 96.88 182 ILE A CA 1
ATOM 1480 C C . ILE A 1 182 ? -14.027 -0.237 12.403 1.00 96.88 182 ILE A C 1
ATOM 1482 O O . ILE A 1 182 ? -14.633 -0.184 13.471 1.00 96.88 182 ILE A O 1
ATOM 1486 N N . ILE A 1 183 ? -13.149 -1.193 12.129 1.00 95.50 183 ILE A N 1
ATOM 1487 C CA . ILE A 1 183 ? -12.800 -2.274 13.042 1.00 95.50 183 ILE A CA 1
ATOM 1488 C C . ILE A 1 183 ? -11.402 -1.987 13.573 1.00 95.50 183 ILE A C 1
ATOM 1490 O O . ILE A 1 183 ? -10.446 -1.914 12.807 1.00 95.50 183 ILE A O 1
ATOM 1494 N N . VAL A 1 184 ? -11.279 -1.809 14.885 1.00 94.06 184 VAL A N 1
ATOM 1495 C CA . VAL A 1 184 ? -9.997 -1.563 15.555 1.00 94.06 184 VAL A CA 1
ATOM 1496 C C . VAL A 1 184 ? -9.744 -2.713 16.517 1.00 94.06 184 VAL A C 1
ATOM 1498 O O . VAL A 1 184 ? -10.540 -2.909 17.439 1.00 94.06 184 VAL A O 1
ATOM 1501 N N . LEU A 1 185 ? -8.659 -3.464 16.307 1.00 91.50 185 LEU A N 1
ATOM 1502 C CA . LEU A 1 185 ? -8.242 -4.513 17.242 1.00 91.50 185 LEU A CA 1
ATOM 1503 C C . LEU A 1 185 ? -7.809 -3.922 18.588 1.00 91.50 185 LEU A C 1
ATOM 1505 O O . LEU A 1 185 ? -7.585 -2.713 18.730 1.00 91.50 185 LEU A O 1
ATOM 1509 N N . ASN A 1 186 ? -7.739 -4.771 19.614 1.00 87.88 186 ASN A N 1
ATOM 1510 C CA . ASN A 1 186 ? -7.399 -4.337 20.960 1.00 87.88 186 ASN A CA 1
ATOM 1511 C C . ASN A 1 186 ? -5.951 -3.832 21.025 1.00 87.88 186 ASN A C 1
ATOM 1513 O O . ASN A 1 186 ? -5.024 -4.617 21.192 1.00 87.88 186 ASN A O 1
ATOM 1517 N N . GLN A 1 187 ? -5.763 -2.512 20.941 1.00 88.75 187 GLN A N 1
ATOM 1518 C CA . GLN A 1 187 ? -4.445 -1.868 20.861 1.00 88.75 187 GLN A CA 1
ATOM 1519 C C . GLN A 1 187 ? -3.492 -2.243 22.007 1.00 88.75 187 GLN A C 1
ATOM 1521 O O . GLN A 1 187 ? -2.281 -2.194 21.822 1.00 88.75 187 GLN A O 1
ATOM 1526 N N . THR A 1 188 ? -4.010 -2.618 23.181 1.00 89.06 188 THR A N 1
ATOM 1527 C CA . THR A 1 188 ? -3.178 -3.026 24.328 1.00 89.06 188 THR A CA 1
ATOM 1528 C C . THR A 1 188 ? -2.811 -4.506 24.334 1.00 89.06 188 THR A C 1
ATOM 1530 O O . THR A 1 188 ? -1.950 -4.908 25.115 1.00 89.06 188 THR A O 1
ATOM 1533 N N . ASP A 1 189 ? -3.448 -5.314 23.488 1.00 89.75 189 ASP A N 1
ATOM 1534 C CA . ASP A 1 189 ? -3.154 -6.734 23.369 1.00 89.75 189 ASP A CA 1
ATOM 1535 C C . ASP A 1 189 ? -2.009 -6.957 22.379 1.00 89.75 189 ASP A C 1
ATOM 1537 O O . ASP A 1 189 ? -2.132 -6.696 21.179 1.00 89.75 189 ASP A O 1
ATOM 1541 N N . ALA A 1 190 ? -0.869 -7.415 22.893 1.00 88.25 190 ALA A N 1
ATOM 1542 C CA . ALA A 1 190 ? 0.298 -7.686 22.068 1.00 88.25 190 ALA A CA 1
ATOM 1543 C C . ALA A 1 190 ? 0.102 -8.914 21.162 1.00 88.25 190 ALA A C 1
ATOM 1545 O O . ALA A 1 190 ? 0.682 -8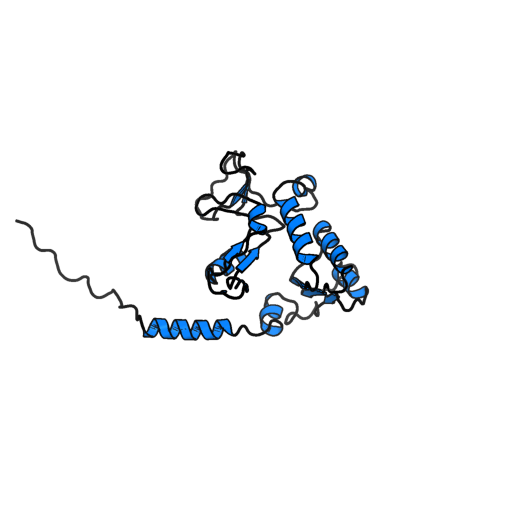.950 20.074 1.00 88.25 190 ALA A O 1
ATOM 1546 N N . GLU A 1 191 ? -0.729 -9.872 21.579 1.00 89.19 191 GLU A N 1
ATOM 1547 C CA . GLU A 1 191 ? -0.986 -11.114 20.845 1.00 89.19 191 GLU A CA 1
ATOM 1548 C C . GLU A 1 191 ? -1.862 -10.882 19.611 1.00 89.19 191 GLU A C 1
ATOM 1550 O O . GLU A 1 191 ? -1.796 -11.660 18.670 1.00 89.19 191 GLU A O 1
ATOM 1555 N N . GLU A 1 192 ? -2.635 -9.795 19.565 1.00 87.38 192 GLU A N 1
ATOM 1556 C CA . GLU A 1 192 ? -3.500 -9.482 18.419 1.00 87.38 192 GLU A CA 1
ATOM 1557 C C . GLU A 1 192 ? -3.048 -8.242 17.640 1.00 87.38 192 GLU A C 1
ATOM 1559 O O . GLU A 1 192 ? -3.186 -8.190 16.419 1.00 87.38 192 GLU A O 1
ATOM 1564 N N . SER A 1 193 ? -2.521 -7.220 18.325 1.00 89.31 193 SER A N 1
ATOM 1565 C CA . SER A 1 193 ? -2.303 -5.897 17.719 1.00 89.31 193 SER A CA 1
ATOM 1566 C C . SER A 1 193 ? -0.865 -5.610 17.297 1.00 89.31 193 SER A C 1
ATOM 1568 O O . SER A 1 193 ? -0.602 -4.564 16.695 1.00 89.31 193 SER A O 1
ATOM 1570 N N . THR A 1 194 ? 0.085 -6.501 17.595 1.00 92.31 194 THR A N 1
ATOM 1571 C CA . THR A 1 194 ? 1.422 -6.444 16.979 1.00 92.31 194 THR A CA 1
ATOM 1572 C C . THR A 1 194 ? 1.383 -7.068 15.586 1.00 92.31 194 THR A C 1
ATOM 1574 O O . THR A 1 194 ? 0.510 -7.876 15.296 1.00 92.31 194 THR A O 1
ATOM 1577 N N . PHE A 1 195 ? 2.337 -6.725 14.710 1.00 90.56 195 PHE A N 1
ATOM 1578 C CA . PHE A 1 195 ? 2.416 -7.361 13.387 1.00 90.56 195 PHE A CA 1
ATOM 1579 C C . PHE A 1 195 ? 2.548 -8.886 13.509 1.00 90.56 195 PHE A C 1
ATOM 1581 O O . PHE A 1 195 ? 1.807 -9.617 12.864 1.00 90.56 195 PHE A O 1
ATOM 1588 N N . THR A 1 196 ? 3.442 -9.361 14.382 1.00 91.81 196 THR A N 1
ATOM 1589 C CA . THR A 1 196 ? 3.643 -10.796 14.618 1.00 91.81 196 THR A CA 1
ATOM 1590 C C . THR A 1 196 ? 2.409 -11.453 15.226 1.00 91.81 196 THR A C 1
ATOM 1592 O O . THR A 1 196 ? 1.988 -12.492 14.737 1.00 91.81 196 THR A O 1
ATOM 1595 N N . GLY A 1 197 ? 1.802 -10.839 16.247 1.00 90.69 197 GLY A N 1
ATOM 1596 C CA . GLY A 1 197 ? 0.591 -11.367 16.873 1.00 90.69 197 GLY A CA 1
ATOM 1597 C C . GLY A 1 197 ? -0.573 -11.469 15.888 1.00 90.69 197 GLY A C 1
ATOM 1598 O O . GLY A 1 197 ? -1.200 -12.516 15.770 1.00 90.69 197 GLY A O 1
ATOM 1599 N N . PHE A 1 198 ? -0.792 -10.428 15.083 1.00 91.44 198 PHE A N 1
ATOM 1600 C CA . PHE A 1 198 ? -1.810 -10.438 14.035 1.00 91.44 198 PHE A CA 1
ATOM 1601 C C . PHE A 1 198 ? -1.594 -11.567 13.020 1.00 91.44 198 PHE A C 1
ATOM 1603 O O . PHE A 1 198 ? -2.540 -12.271 12.674 1.00 91.44 198 PHE A O 1
ATOM 1610 N N . VAL A 1 199 ? -0.355 -11.760 12.559 1.00 90.00 199 VAL A N 1
ATOM 1611 C CA . VAL A 1 199 ? -0.024 -12.823 11.600 1.00 90.00 199 VAL A CA 1
ATOM 1612 C C . VAL A 1 199 ? -0.214 -14.211 12.203 1.00 90.00 199 VAL A C 1
ATOM 1614 O O . VAL A 1 199 ? -0.782 -15.066 11.539 1.00 90.00 199 VAL A O 1
ATOM 1617 N N . SER A 1 200 ? 0.209 -14.434 13.446 1.00 88.88 200 SER A N 1
ATOM 1618 C CA . SER A 1 200 ? 0.161 -15.766 14.056 1.00 88.88 200 SER A CA 1
ATOM 1619 C C . SER A 1 200 ? -1.206 -16.152 14.624 1.00 88.88 200 SER A C 1
ATOM 1621 O O . SER A 1 200 ? -1.527 -17.333 14.661 1.00 88.88 200 SER A O 1
ATOM 1623 N N . ASN A 1 201 ? -1.987 -15.184 15.114 1.00 89.00 201 ASN A N 1
ATOM 1624 C CA . ASN A 1 201 ? -3.183 -15.460 15.919 1.00 89.00 201 ASN A CA 1
ATOM 1625 C C . ASN A 1 201 ? -4.494 -15.000 15.262 1.00 89.00 201 ASN A C 1
ATOM 1627 O O . ASN A 1 201 ? -5.564 -15.452 15.669 1.00 89.00 201 ASN A O 1
ATOM 1631 N N . VAL A 1 202 ? -4.441 -14.077 14.292 1.00 88.69 202 VAL A N 1
ATOM 1632 C CA . VAL A 1 202 ? -5.643 -13.459 13.694 1.00 88.69 202 VAL A CA 1
ATOM 1633 C C . VAL A 1 202 ? -5.795 -13.805 12.215 1.00 88.69 202 VAL A C 1
ATOM 1635 O O . VAL A 1 202 ? -6.919 -14.014 11.750 1.00 88.69 202 VAL A O 1
ATOM 1638 N N . LEU A 1 203 ? -4.695 -13.845 11.459 1.00 85.88 203 LEU A N 1
ATOM 1639 C CA . LEU A 1 203 ? -4.726 -14.276 10.065 1.00 85.88 203 LEU A CA 1
ATOM 1640 C C . LEU A 1 203 ? -5.055 -15.777 9.974 1.00 85.88 203 LEU A C 1
ATOM 1642 O O . LEU A 1 203 ? -4.592 -16.556 10.802 1.00 85.88 203 LEU A O 1
ATOM 1646 N N . PRO A 1 204 ? -5.878 -16.190 8.994 1.00 83.00 204 PRO A N 1
ATOM 1647 C CA . PRO A 1 204 ? -6.205 -17.596 8.802 1.00 83.00 204 PRO A CA 1
ATOM 1648 C C . PRO A 1 204 ? -4.984 -18.380 8.310 1.00 83.00 204 PRO A C 1
ATOM 1650 O O . PRO A 1 204 ? -4.154 -17.837 7.577 1.00 83.00 204 PRO A O 1
ATOM 1653 N N . ASP A 1 205 ? -4.937 -19.667 8.653 1.00 76.81 205 ASP A N 1
ATOM 1654 C CA . ASP A 1 205 ? -3.880 -20.575 8.207 1.00 76.81 205 ASP A CA 1
ATOM 1655 C C . ASP A 1 205 ? -3.801 -20.645 6.674 1.00 76.81 205 ASP A C 1
ATOM 1657 O O . ASP A 1 205 ? -4.811 -20.756 5.965 1.00 76.81 205 ASP A O 1
ATOM 1661 N N . LEU A 1 206 ? -2.574 -20.585 6.155 1.00 69.88 206 LEU A N 1
ATOM 1662 C CA . LEU A 1 206 ? -2.283 -20.638 4.727 1.00 69.88 206 LEU A CA 1
ATOM 1663 C C . LEU A 1 206 ? -2.033 -22.093 4.304 1.00 69.88 206 LEU A C 1
ATOM 1665 O O . LEU A 1 206 ? -0.902 -22.568 4.338 1.00 69.88 206 LEU A O 1
ATOM 1669 N N . TYR A 1 207 ? -3.080 -22.788 3.847 1.00 64.31 207 TYR A N 1
ATOM 1670 C CA . TYR A 1 207 ? -2.996 -24.175 3.347 1.00 64.31 207 TYR A CA 1
ATOM 1671 C C . TYR A 1 207 ? -1.902 -24.403 2.280 1.00 64.31 207 TYR A C 1
ATOM 1673 O O . TYR A 1 207 ? -1.366 -25.501 2.163 1.00 64.31 207 TYR A O 1
ATOM 1681 N N . GLU A 1 208 ? -1.539 -23.370 1.513 1.00 67.75 208 GLU A N 1
ATOM 1682 C CA . GLU A 1 208 ? -0.494 -23.459 0.484 1.00 67.75 208 GLU A CA 1
ATOM 1683 C C . GLU A 1 208 ? 0.907 -23.754 1.050 1.00 67.75 208 GLU A C 1
ATOM 1685 O O . GLU A 1 208 ? 1.743 -24.325 0.346 1.00 67.75 208 GLU A O 1
ATOM 1690 N N . GLU A 1 209 ? 1.211 -23.359 2.290 1.00 67.50 209 GLU A N 1
ATOM 1691 C CA . GLU A 1 209 ? 2.533 -23.603 2.882 1.00 67.50 209 GLU A CA 1
ATOM 1692 C C . GLU A 1 209 ? 2.754 -25.100 3.141 1.00 67.50 209 GLU A C 1
ATOM 1694 O O . GLU A 1 209 ? 3.798 -25.640 2.769 1.00 67.50 209 GLU A O 1
ATOM 1699 N N . GLU A 1 210 ? 1.732 -25.794 3.650 1.00 73.38 210 GLU A N 1
ATOM 1700 C CA . GLU A 1 210 ? 1.760 -27.242 3.894 1.00 73.38 210 GLU A CA 1
ATOM 1701 C C . GLU A 1 210 ? 1.960 -28.044 2.594 1.00 73.38 210 GLU A C 1
ATOM 1703 O O . GLU A 1 210 ? 2.725 -29.014 2.544 1.00 73.38 210 GLU A O 1
ATOM 1708 N N . GLU A 1 211 ? 1.307 -27.624 1.505 1.00 78.06 211 GLU A N 1
ATOM 1709 C CA . GLU A 1 211 ? 1.461 -28.255 0.190 1.00 78.06 211 GLU A CA 1
ATOM 1710 C C . GLU A 1 211 ? 2.884 -28.090 -0.357 1.00 78.06 211 GLU A C 1
ATOM 1712 O O . GLU A 1 211 ? 3.469 -29.049 -0.872 1.00 78.06 211 GLU A O 1
ATOM 1717 N N . ASN A 1 212 ? 3.477 -26.902 -0.207 1.00 80.56 212 ASN A N 1
ATOM 1718 C CA . ASN A 1 212 ? 4.837 -26.637 -0.670 1.00 80.56 212 ASN A CA 1
ATOM 1719 C C . ASN A 1 212 ? 5.877 -27.471 0.087 1.00 80.56 212 ASN A C 1
ATOM 1721 O O . ASN A 1 212 ? 6.800 -27.987 -0.543 1.00 80.56 212 ASN A O 1
ATOM 1725 N N . GLU A 1 213 ? 5.725 -27.673 1.399 1.00 82.19 213 GLU A N 1
ATOM 1726 C CA . GLU A 1 213 ? 6.609 -28.563 2.166 1.00 82.19 213 GLU A CA 1
ATOM 1727 C C . GLU A 1 213 ? 6.550 -30.011 1.658 1.00 82.19 213 GLU A C 1
ATOM 1729 O O . GLU A 1 213 ? 7.586 -30.657 1.461 1.00 82.19 213 GLU A O 1
ATOM 1734 N N . SER A 1 214 ? 5.344 -30.508 1.369 1.00 83.56 214 SER A N 1
ATOM 1735 C CA . SER A 1 214 ? 5.138 -31.838 0.786 1.00 83.56 214 SER A CA 1
ATOM 1736 C C . SER A 1 214 ? 5.791 -31.968 -0.597 1.00 83.56 214 SER A C 1
ATOM 1738 O O . SER A 1 214 ? 6.472 -32.961 -0.889 1.00 83.56 214 SER A O 1
ATOM 1740 N N . ILE A 1 215 ? 5.654 -30.940 -1.442 1.00 86.50 215 ILE A N 1
ATOM 1741 C CA . ILE A 1 215 ? 6.296 -30.884 -2.761 1.00 86.50 215 ILE A CA 1
ATOM 1742 C C . ILE A 1 215 ? 7.819 -30.864 -2.617 1.00 86.50 215 ILE A C 1
ATOM 1744 O O . ILE A 1 215 ? 8.493 -31.628 -3.306 1.00 86.50 215 ILE A O 1
ATOM 1748 N N . ILE A 1 216 ? 8.375 -30.047 -1.717 1.00 87.81 216 ILE A N 1
ATOM 1749 C CA . ILE A 1 216 ? 9.823 -29.975 -1.468 1.00 87.81 216 ILE A CA 1
ATOM 1750 C C . ILE A 1 216 ? 10.354 -31.348 -1.070 1.00 87.81 216 ILE A C 1
ATOM 1752 O O . ILE A 1 216 ? 11.330 -31.817 -1.658 1.00 87.81 216 ILE A O 1
ATOM 1756 N N . ARG A 1 217 ? 9.689 -32.017 -0.125 1.00 89.25 217 ARG A N 1
ATOM 1757 C CA . ARG A 1 217 ? 10.057 -33.368 0.300 1.00 89.25 217 ARG A CA 1
ATOM 1758 C C . ARG A 1 217 ? 10.032 -34.347 -0.875 1.00 89.25 217 ARG A C 1
ATOM 1760 O O . ARG A 1 217 ? 10.989 -35.088 -1.077 1.00 89.25 217 ARG A O 1
ATOM 1767 N N . THR A 1 218 ? 8.977 -34.304 -1.686 1.00 90.50 218 THR A N 1
ATOM 1768 C CA . THR A 1 218 ? 8.841 -35.153 -2.879 1.00 90.50 218 THR A CA 1
ATOM 1769 C C . THR A 1 218 ? 9.965 -34.895 -3.886 1.00 90.50 218 THR A C 1
ATOM 1771 O O . THR A 1 218 ? 10.569 -35.832 -4.400 1.00 90.50 218 THR A O 1
ATOM 1774 N N . MET A 1 219 ? 10.297 -33.631 -4.153 1.00 91.00 219 MET A N 1
ATOM 1775 C CA . MET A 1 219 ? 11.362 -33.261 -5.090 1.00 91.00 219 MET A CA 1
ATOM 1776 C C . MET A 1 219 ? 12.751 -33.656 -4.579 1.00 91.00 219 MET A C 1
ATOM 1778 O O . MET A 1 219 ? 13.585 -34.072 -5.379 1.00 91.00 219 MET A O 1
ATOM 1782 N N . GLN A 1 220 ? 12.996 -33.573 -3.268 1.00 91.19 220 GLN A N 1
ATOM 1783 C CA . GLN A 1 220 ? 14.240 -34.044 -2.647 1.00 91.19 220 GLN A CA 1
ATOM 1784 C C . GLN A 1 220 ? 14.398 -35.565 -2.750 1.00 91.19 220 GLN A C 1
ATOM 1786 O O . GLN A 1 220 ? 15.505 -36.042 -2.987 1.00 91.19 220 GLN A O 1
ATOM 1791 N N . GLU A 1 221 ? 13.306 -36.321 -2.604 1.00 91.81 221 GLU A N 1
ATOM 1792 C CA . GLU A 1 221 ? 13.302 -37.779 -2.781 1.00 91.81 221 GLU A CA 1
ATOM 1793 C C . GLU A 1 221 ? 13.494 -38.181 -4.257 1.00 91.81 221 GLU A C 1
ATOM 1795 O O . GLU A 1 221 ? 14.198 -39.149 -4.542 1.00 91.81 221 GLU A O 1
ATOM 1800 N N . LEU A 1 222 ? 12.906 -37.437 -5.203 1.00 89.81 222 LEU A N 1
ATOM 1801 C CA . LEU A 1 222 ? 13.037 -37.693 -6.646 1.00 89.81 222 LEU A CA 1
ATOM 1802 C C . LEU A 1 222 ? 14.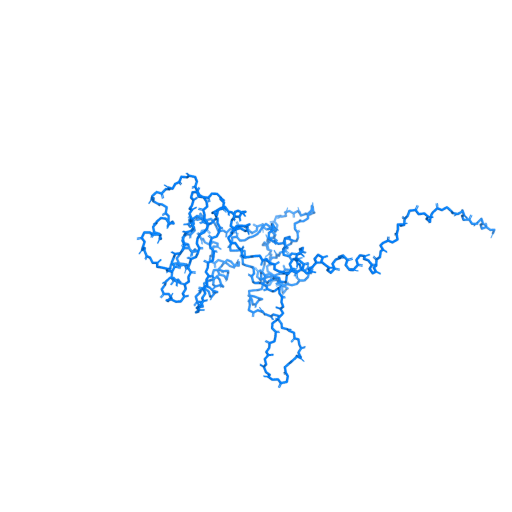408 -37.299 -7.212 1.00 89.81 222 LEU A C 1
ATOM 1804 O O . LEU A 1 222 ? 14.897 -37.952 -8.134 1.00 89.81 222 LEU A O 1
ATOM 1808 N N . TYR A 1 223 ? 15.015 -36.238 -6.679 1.00 88.94 223 TYR A N 1
ATOM 1809 C CA . TYR A 1 223 ? 16.292 -35.689 -7.135 1.00 88.94 223 TYR A CA 1
ATOM 1810 C C . TYR A 1 223 ? 17.259 -35.497 -5.955 1.00 88.94 223 TYR A C 1
ATOM 1812 O O . TYR A 1 223 ? 17.573 -34.356 -5.591 1.00 88.94 223 TYR A O 1
ATOM 1820 N N . PRO A 1 224 ? 17.744 -36.591 -5.338 1.00 84.44 224 PRO A N 1
ATOM 1821 C CA . PRO A 1 224 ? 18.730 -36.499 -4.272 1.00 84.44 224 PRO A CA 1
ATOM 1822 C C . PRO A 1 224 ? 20.008 -35.855 -4.818 1.00 84.44 224 PRO A C 1
ATOM 1824 O O . PRO A 1 224 ? 20.510 -36.238 -5.875 1.00 84.44 224 PRO A O 1
ATOM 1827 N N . LYS A 1 225 ? 20.538 -34.852 -4.111 1.00 78.50 225 LYS A N 1
ATOM 1828 C CA . LYS A 1 225 ? 21.844 -34.276 -4.451 1.00 78.50 225 LYS A CA 1
ATOM 1829 C C . LYS A 1 225 ? 22.907 -35.355 -4.235 1.00 78.50 225 LYS A C 1
ATOM 1831 O O . LYS A 1 225 ? 23.046 -35.844 -3.120 1.00 78.50 225 LYS A O 1
ATOM 1836 N N . GLU A 1 226 ? 23.637 -35.728 -5.284 1.00 68.44 226 GLU A N 1
ATOM 1837 C CA . GLU A 1 226 ? 24.862 -36.515 -5.126 1.00 68.44 226 GLU A CA 1
ATOM 1838 C C . GLU A 1 226 ? 25.891 -35.656 -4.379 1.00 68.44 226 GLU A C 1
ATOM 1840 O O . GLU A 1 226 ? 26.199 -34.541 -4.807 1.00 68.44 226 GLU A O 1
ATOM 1845 N N . ASP A 1 227 ? 26.410 -36.157 -3.257 1.00 57.31 227 ASP A N 1
ATOM 1846 C CA . ASP A 1 227 ? 27.515 -35.529 -2.535 1.00 57.31 227 ASP A CA 1
ATOM 1847 C C . ASP A 1 227 ? 28.769 -35.536 -3.425 1.00 57.31 227 ASP A C 1
ATOM 1849 O O . ASP A 1 227 ? 29.543 -36.498 -3.467 1.00 57.31 227 ASP A O 1
ATOM 1853 N N . THR A 1 228 ? 28.992 -34.450 -4.165 1.00 49.69 228 THR A N 1
ATOM 1854 C CA . THR A 1 228 ? 30.241 -34.193 -4.889 1.00 49.69 228 THR A CA 1
ATOM 1855 C C . THR A 1 228 ? 31.368 -33.863 -3.906 1.00 49.69 228 THR A C 1
ATOM 1857 O O . THR A 1 228 ? 31.830 -32.730 -3.844 1.00 49.69 228 THR A O 1
ATOM 1860 N N . GLU A 1 229 ? 31.827 -34.851 -3.139 1.00 49.81 229 GLU A N 1
ATOM 1861 C CA . GLU A 1 229 ? 33.093 -34.783 -2.388 1.00 49.81 229 GLU A CA 1
ATOM 1862 C C . GLU A 1 229 ? 34.032 -35.981 -2.641 1.00 49.81 229 GLU A C 1
ATOM 1864 O O . GLU A 1 229 ? 35.123 -36.031 -2.082 1.00 49.81 229 GLU A O 1
ATOM 1869 N N . THR A 1 230 ? 33.707 -36.926 -3.537 1.00 43.47 230 THR A N 1
ATOM 1870 C CA . THR A 1 230 ? 34.546 -38.134 -3.749 1.00 43.47 230 THR A CA 1
ATOM 1871 C C . THR A 1 230 ? 35.102 -38.356 -5.160 1.00 43.47 230 THR A C 1
ATOM 1873 O O . THR A 1 230 ? 35.597 -39.442 -5.451 1.00 43.47 230 THR A O 1
ATOM 1876 N N . MET A 1 231 ? 35.140 -37.342 -6.033 1.00 40.53 231 MET A N 1
ATOM 1877 C CA . MET A 1 231 ? 35.760 -37.467 -7.368 1.00 40.53 231 MET A CA 1
ATOM 1878 C C . MET A 1 231 ? 36.853 -36.423 -7.620 1.00 40.53 231 MET A C 1
ATOM 1880 O O . MET A 1 231 ? 36.781 -35.648 -8.564 1.00 40.53 231 MET A O 1
ATOM 1884 N N . ASN A 1 232 ? 37.885 -36.396 -6.775 1.00 42.69 232 ASN A N 1
ATOM 1885 C CA . ASN A 1 232 ? 39.129 -35.689 -7.092 1.00 42.69 232 ASN A CA 1
ATOM 1886 C C . ASN A 1 232 ? 40.342 -36.471 -6.568 1.00 42.69 232 ASN A C 1
ATOM 1888 O O . ASN A 1 232 ? 41.069 -36.022 -5.695 1.00 42.69 232 ASN A O 1
ATOM 1892 N N . ASN A 1 233 ? 40.520 -37.696 -7.067 1.00 45.28 233 ASN A N 1
ATOM 1893 C CA . ASN A 1 233 ? 41.768 -38.449 -6.944 1.00 45.28 233 ASN A CA 1
ATOM 1894 C C . ASN A 1 233 ? 41.928 -39.344 -8.176 1.00 45.28 233 ASN A C 1
ATOM 1896 O O . ASN A 1 233 ? 41.542 -40.509 -8.159 1.00 45.28 233 ASN A O 1
ATOM 1900 N N . ASN A 1 234 ? 42.487 -38.792 -9.252 1.00 40.03 234 ASN A N 1
ATOM 1901 C CA . ASN A 1 234 ? 43.425 -39.526 -10.100 1.00 40.03 234 ASN A CA 1
ATOM 1902 C C . ASN A 1 234 ? 44.320 -38.534 -10.868 1.00 40.03 234 ASN A C 1
ATOM 1904 O O . ASN A 1 234 ? 43.814 -37.500 -11.303 1.00 40.03 234 ASN A O 1
ATOM 1908 N N . PRO A 1 235 ? 45.634 -38.804 -11.005 1.00 46.62 235 PRO A N 1
ATOM 1909 C CA . PRO A 1 235 ? 46.596 -37.846 -11.540 1.00 46.62 235 PRO A CA 1
ATOM 1910 C C . PRO A 1 235 ? 46.576 -37.823 -13.076 1.00 46.62 235 PRO A C 1
ATOM 1912 O O . PRO A 1 235 ? 46.363 -38.851 -13.719 1.00 46.62 235 PRO A O 1
ATOM 1915 N N . GLU A 1 236 ? 46.817 -36.644 -13.651 1.00 40.16 236 GLU A N 1
ATOM 1916 C CA . GLU A 1 236 ? 46.965 -36.416 -15.096 1.00 40.16 236 GLU A CA 1
ATOM 1917 C C . GLU A 1 236 ? 48.136 -37.229 -15.692 1.00 40.16 236 GLU A C 1
ATOM 1919 O O . GLU A 1 236 ? 49.173 -37.365 -15.036 1.00 40.16 236 GLU A O 1
ATOM 1924 N N . PRO A 1 237 ? 48.029 -37.755 -16.930 1.00 44.22 237 PRO A N 1
ATOM 1925 C CA . PRO A 1 237 ? 49.157 -38.390 -17.598 1.00 44.22 237 PRO A CA 1
ATOM 1926 C C . PRO A 1 237 ? 50.080 -37.341 -18.241 1.00 44.22 237 PRO A C 1
ATOM 1928 O O . PRO A 1 237 ? 49.624 -36.409 -18.903 1.00 44.22 237 PRO A O 1
ATOM 1931 N N . GLU A 1 238 ? 51.389 -37.531 -18.062 1.00 43.88 238 GLU A N 1
ATOM 1932 C CA . GLU A 1 238 ? 52.456 -36.742 -18.686 1.00 43.88 238 GLU A CA 1
ATOM 1933 C C . GLU A 1 238 ? 52.366 -36.765 -20.222 1.00 43.88 238 GLU A C 1
ATOM 1935 O O . GLU A 1 238 ? 52.239 -37.819 -20.850 1.00 43.88 238 GLU A O 1
ATOM 1940 N N . VAL A 1 239 ? 52.469 -35.578 -20.823 1.00 44.47 239 VAL A N 1
ATOM 1941 C CA . VAL A 1 239 ? 52.549 -35.363 -22.272 1.00 44.47 239 VAL A 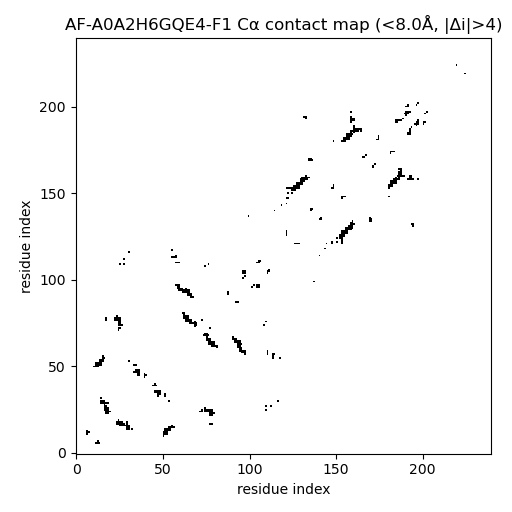CA 1
ATOM 1942 C C . VAL A 1 239 ? 53.999 -35.572 -22.729 1.00 44.47 239 VAL A C 1
ATOM 1944 O O . VAL A 1 239 ? 54.901 -34.917 -22.204 1.00 44.47 239 VAL A O 1
ATOM 1947 N N . GLN A 1 240 ? 54.213 -36.464 -23.705 1.00 43.06 240 GLN A N 1
ATOM 1948 C CA . GLN A 1 240 ? 55.434 -36.525 -24.528 1.00 43.06 240 GLN A CA 1
ATOM 1949 C C . GLN A 1 240 ? 55.294 -35.650 -25.771 1.00 43.06 240 GLN A C 1
ATOM 1951 O O . GLN A 1 240 ? 54.197 -35.668 -26.376 1.00 43.06 240 GLN A O 1
#

Foldseek 3Di:
DVVVVVLVVVVAAEQAQFDDDPWTAGHLCSLVDFAFDPDPDPPPDTHGDPRYYYDYPLQADQQKKAAPADPVHNQRITGHDPDPPDDDDPRIDGRGDDDPVPVVCCCGPPNVSSLVSLLVQQLDAQEEDEAAQDQPPDPSNVVSVVVSVVHPNYAYEYQAADCDDDCPGPLVVVVVVVDPSYHYPDNPDCLCRHPVNVVPPPDDDDPVVVVVVVVVVVVCVVDPDDPPPPPDDDDDDDDD

pLDDT: mean 82.22, std 14.97, range [40.03, 97.31]